Protein AF-A0A318ZQ64-F1 (afdb_monomer)

Organism: NCBI:txid1450539

Secondary structure (DSSP, 8-state):
----SSSTT-EEPEEEESS--TTSEEEEE-STTEEEEE-TT-B-GGGTS--SS-EEBSSSS--HHHHSSSS-----TTEEEEEETTSS-EEEEETT---STTEEEPPP------------------------------------TTSSSSHHHHHHHHHHHHHHHHHHHHHHHTTS-PPPP-------

Mean predicted aligned error: 19.04 Å

Structure (mmCIF, N/CA/C/O backbone):
data_AF-A0A318ZQ64-F1
#
_entry.id   AF-A0A318ZQ64-F1
#
loop_
_atom_site.group_PDB
_atom_site.id
_atom_site.type_symbol
_atom_site.label_atom_id
_atom_site.label_alt_id
_atom_site.label_comp_id
_atom_site.label_asym_id
_atom_site.label_entity_id
_atom_site.label_seq_id
_atom_site.pdbx_PDB_ins_code
_atom_site.Cartn_x
_atom_site.Cartn_y
_atom_site.Cartn_z
_atom_site.occupancy
_atom_site.B_iso_or_equiv
_atom_site.auth_seq_id
_atom_site.auth_comp_id
_atom_site.auth_asym_id
_atom_site.auth_atom_id
_atom_site.pdbx_PDB_model_num
ATOM 1 N N . MET A 1 1 ? 0.578 21.484 -25.914 1.00 36.88 1 MET A N 1
ATOM 2 C CA . MET A 1 1 ? -0.069 21.169 -24.624 1.00 36.88 1 MET A CA 1
ATOM 3 C C . MET A 1 1 ? 0.290 19.734 -24.286 1.00 36.88 1 MET A C 1
ATOM 5 O O . MET A 1 1 ? -0.338 18.815 -24.782 1.00 36.88 1 MET A O 1
ATOM 9 N N . THR A 1 2 ? 1.397 19.546 -23.577 1.00 38.00 2 THR A N 1
ATOM 10 C CA . THR A 1 2 ? 1.960 18.234 -23.232 1.00 38.00 2 THR A CA 1
ATOM 11 C C . THR A 1 2 ? 1.900 18.100 -21.726 1.00 38.00 2 THR A C 1
ATOM 13 O O . THR A 1 2 ? 2.777 18.600 -21.027 1.00 38.00 2 THR A O 1
ATOM 16 N N . THR A 1 3 ? 0.845 17.476 -21.222 1.00 40.19 3 THR A N 1
ATOM 17 C CA . THR A 1 3 ? 0.734 17.152 -19.805 1.00 40.19 3 THR A CA 1
ATOM 18 C C . THR A 1 3 ? 0.130 15.763 -19.666 1.00 40.19 3 THR A C 1
ATOM 20 O O . THR A 1 3 ? -1.012 15.549 -20.055 1.00 40.19 3 THR A O 1
ATOM 23 N N . ASN A 1 4 ? 0.891 14.896 -18.995 1.00 43.06 4 ASN A N 1
ATOM 24 C CA . ASN A 1 4 ? 0.368 14.010 -17.961 1.00 43.06 4 ASN A CA 1
ATOM 25 C C . ASN A 1 4 ? -0.125 12.612 -18.375 1.00 43.06 4 ASN A C 1
ATOM 27 O O . ASN A 1 4 ? -1.311 12.322 -18.339 1.00 43.06 4 ASN A O 1
ATOM 31 N N . THR A 1 5 ? 0.811 11.712 -18.687 1.00 49.78 5 THR A N 1
ATOM 32 C CA . THR A 1 5 ? 0.551 10.254 -18.706 1.00 49.78 5 THR A CA 1
ATOM 33 C C . THR A 1 5 ? 1.163 9.552 -17.481 1.00 49.78 5 THR A C 1
ATOM 35 O O . THR A 1 5 ? 1.029 8.348 -17.318 1.00 49.78 5 THR A O 1
ATOM 38 N N . THR A 1 6 ? 1.846 10.289 -16.595 1.00 50.12 6 THR A N 1
ATOM 39 C CA . THR A 1 6 ? 2.615 9.706 -15.479 1.00 50.12 6 THR A CA 1
ATOM 40 C C . THR A 1 6 ? 1.916 9.820 -14.118 1.00 50.12 6 THR A C 1
ATOM 42 O O . THR A 1 6 ? 2.268 9.063 -13.217 1.00 50.12 6 THR A O 1
ATOM 45 N N . GLN A 1 7 ? 0.934 10.720 -13.940 1.00 53.78 7 GLN A N 1
ATOM 46 C CA . GLN A 1 7 ? 0.180 10.808 -12.675 1.00 53.78 7 GLN A CA 1
ATOM 47 C C . GLN A 1 7 ? -0.883 9.719 -12.510 1.00 53.78 7 GLN A C 1
ATOM 49 O O . GLN A 1 7 ? -1.264 9.433 -11.383 1.00 53.78 7 GLN A O 1
ATOM 54 N N . GLU A 1 8 ? -1.349 9.091 -13.591 1.00 60.81 8 GLU A N 1
ATOM 55 C CA . GLU A 1 8 ? -2.487 8.160 -13.517 1.00 60.81 8 GLU A CA 1
ATOM 56 C C . GLU A 1 8 ? -2.142 6.835 -12.805 1.00 60.81 8 GLU A C 1
ATOM 58 O O . GLU A 1 8 ? -3.025 6.131 -12.333 1.00 60.81 8 GLU A O 1
ATOM 63 N N . ILE A 1 9 ? -0.849 6.511 -12.679 1.00 72.81 9 ILE A N 1
ATOM 64 C CA . ILE A 1 9 ? -0.353 5.239 -12.118 1.00 72.81 9 ILE A CA 1
ATOM 65 C C . ILE A 1 9 ? 0.057 5.380 -10.632 1.00 72.81 9 ILE A C 1
ATOM 67 O O . ILE A 1 9 ? 0.504 4.418 -10.005 1.00 72.81 9 ILE A O 1
ATOM 71 N N . GLN A 1 10 ? -0.076 6.574 -10.042 1.00 85.12 10 GLN A N 1
ATOM 72 C CA . GLN A 1 10 ? 0.346 6.842 -8.664 1.00 85.12 10 GLN A CA 1
ATOM 73 C C . GLN A 1 10 ? -0.830 6.834 -7.680 1.00 85.12 10 GLN A C 1
ATOM 75 O O . GLN A 1 10 ? -1.903 7.349 -7.978 1.00 85.12 10 GLN A O 1
ATOM 80 N N . GLY A 1 11 ? -0.622 6.296 -6.479 1.00 86.19 11 GLY A N 1
ATOM 81 C CA . GLY A 1 11 ? -1.650 6.266 -5.439 1.00 86.19 11 GLY A CA 1
ATOM 82 C C . GLY A 1 11 ? -1.265 5.416 -4.234 1.00 86.19 11 GLY A C 1
ATOM 83 O O . GLY A 1 11 ? -0.141 4.930 -4.131 1.00 86.19 11 GLY A O 1
ATOM 84 N N . PHE A 1 12 ? -2.194 5.226 -3.301 1.00 88.25 12 PHE A N 1
ATOM 85 C CA . PHE A 1 12 ? -1.992 4.288 -2.195 1.00 88.25 12 PH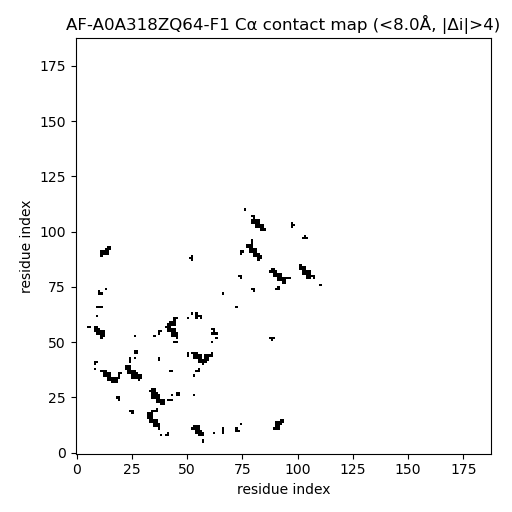E A CA 1
ATOM 86 C C . PHE A 1 12 ? -2.176 2.844 -2.665 1.00 88.25 12 PHE A C 1
ATOM 88 O O . PHE A 1 12 ? -2.987 2.567 -3.545 1.00 88.25 12 PHE A O 1
ATOM 95 N N . ALA A 1 13 ? -1.436 1.918 -2.057 1.00 89.38 13 ALA A N 1
ATOM 96 C CA . ALA A 1 13 ? -1.567 0.501 -2.367 1.00 89.38 13 ALA A CA 1
ATOM 97 C C . ALA A 1 13 ? -2.917 -0.056 -1.899 1.00 89.38 13 ALA A C 1
ATOM 99 O O . ALA A 1 13 ? -3.344 0.164 -0.758 1.00 89.38 13 ALA A O 1
ATOM 100 N N . SER A 1 14 ? -3.545 -0.845 -2.766 1.00 89.94 14 SER A N 1
ATOM 101 C CA . SER A 1 14 ? -4.725 -1.632 -2.431 1.00 89.94 14 SER A CA 1
ATOM 102 C C . SER A 1 14 ? -4.340 -2.767 -1.493 1.00 89.94 14 SER A C 1
ATOM 104 O O . SER A 1 14 ? -3.256 -3.346 -1.578 1.00 89.94 14 SER A O 1
ATOM 106 N N . ARG A 1 15 ? -5.230 -3.096 -0.564 1.00 89.69 15 ARG A N 1
ATOM 107 C CA . ARG A 1 15 ? -5.034 -4.188 0.384 1.00 89.69 15 ARG A CA 1
ATOM 108 C C . ARG A 1 15 ? -5.816 -5.388 -0.088 1.00 89.69 15 ARG A C 1
ATOM 110 O O . ARG A 1 15 ? -7.032 -5.309 -0.252 1.00 89.69 15 ARG A O 1
ATOM 117 N N . ARG A 1 16 ? -5.125 -6.511 -0.260 1.00 89.19 16 ARG A N 1
ATOM 118 C CA . ARG A 1 16 ? -5.755 -7.780 -0.627 1.00 89.19 16 ARG A CA 1
ATOM 119 C C . ARG A 1 16 ? -5.482 -8.850 0.405 1.00 89.19 16 ARG A C 1
ATOM 121 O O . ARG A 1 16 ? -4.414 -8.883 1.015 1.00 89.19 16 ARG A O 1
ATOM 128 N N . ASN A 1 17 ? -6.474 -9.709 0.598 1.00 88.94 17 ASN A N 1
ATOM 129 C CA . ASN A 1 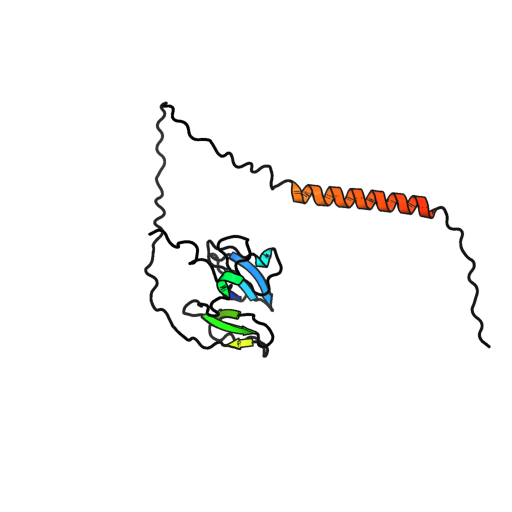17 ? -6.362 -10.842 1.496 1.00 88.94 17 ASN A CA 1
ATOM 130 C C . ASN A 1 17 ? -5.629 -11.994 0.789 1.00 88.94 17 ASN A C 1
ATOM 132 O O . ASN A 1 17 ? -5.952 -12.325 -0.349 1.00 88.94 17 ASN A O 1
ATOM 136 N N . ASN A 1 18 ? -4.685 -12.618 1.486 1.00 89.62 18 ASN A N 1
ATOM 137 C CA . ASN A 1 18 ? -3.806 -13.715 1.067 1.00 89.62 18 ASN A CA 1
ATOM 138 C C . ASN A 1 18 ? -2.750 -13.370 0.012 1.00 89.62 18 ASN A C 1
ATOM 140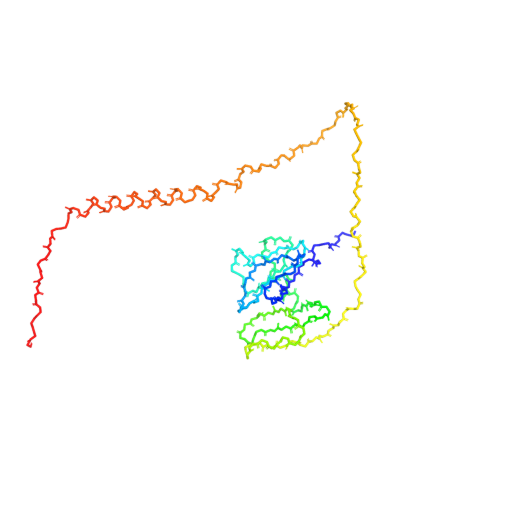 O O . ASN A 1 18 ? -1.593 -13.738 0.192 1.00 89.62 18 ASN A O 1
ATOM 144 N N . SER A 1 19 ? -3.117 -12.717 -1.088 1.00 92.25 19 SER A N 1
ATOM 145 C CA . SER A 1 19 ? -2.169 -12.327 -2.136 1.00 92.25 19 SER A CA 1
ATOM 146 C C . SER A 1 19 ? -2.721 -11.208 -3.011 1.00 92.25 19 SER A C 1
ATOM 148 O O . SER A 1 19 ? -3.921 -10.936 -3.019 1.00 92.25 19 SER A O 1
ATOM 150 N N . CYS A 1 20 ? -1.835 -10.590 -3.789 1.00 91.25 20 CYS A N 1
ATOM 151 C CA . CYS A 1 20 ? -2.230 -9.703 -4.878 1.00 91.25 20 CYS A CA 1
ATOM 152 C C . CYS A 1 20 ? -2.860 -10.482 -6.042 1.00 91.25 20 CYS A C 1
ATOM 154 O O . CYS A 1 20 ? -2.714 -11.708 -6.122 1.00 91.25 20 CYS A O 1
ATOM 156 N N . LEU A 1 21 ? -3.572 -9.778 -6.925 1.00 90.31 21 LEU A N 1
ATOM 157 C CA . LEU A 1 21 ? -4.062 -10.349 -8.180 1.00 90.31 21 LEU A CA 1
ATOM 158 C C . LEU A 1 21 ? -2.902 -10.666 -9.133 1.00 90.31 21 LEU A C 1
ATOM 160 O O . LEU A 1 21 ? -1.775 -10.208 -8.953 1.00 90.31 21 LEU A O 1
ATOM 164 N N . ALA A 1 22 ? -3.185 -11.469 -10.160 1.00 89.50 22 ALA A N 1
ATOM 165 C CA . ALA A 1 22 ? -2.181 -11.916 -11.126 1.00 89.50 22 ALA A CA 1
ATOM 166 C C . ALA A 1 22 ? -1.565 -10.765 -11.945 1.00 89.50 22 ALA A C 1
ATOM 168 O O . ALA A 1 22 ? -0.430 -10.874 -12.400 1.00 89.50 22 ALA A O 1
ATOM 169 N N . ASP A 1 23 ? -2.313 -9.681 -12.132 1.00 88.38 23 ASP A N 1
ATOM 170 C CA . ASP A 1 23 ? -1.928 -8.462 -12.838 1.00 88.38 23 ASP A CA 1
ATOM 171 C C . ASP A 1 23 ? -1.417 -7.356 -11.900 1.00 88.38 23 ASP A C 1
ATOM 173 O O . ASP A 1 23 ? -1.088 -6.258 -12.343 1.00 88.38 23 ASP A O 1
ATOM 177 N N . GLU A 1 24 ? -1.282 -7.634 -10.607 1.00 90.38 24 GLU A N 1
ATOM 178 C CA . GLU A 1 24 ? -0.777 -6.673 -9.636 1.00 90.38 24 GLU A CA 1
ATOM 179 C C . GLU A 1 24 ? 0.682 -6.921 -9.259 1.00 90.38 24 GLU A C 1
ATOM 181 O O . GLU A 1 24 ? 1.219 -8.030 -9.286 1.00 90.38 24 GLU A O 1
ATOM 186 N N . VAL A 1 25 ? 1.324 -5.846 -8.820 1.00 90.25 25 VAL A N 1
ATOM 187 C CA . VAL A 1 25 ? 2.645 -5.875 -8.213 1.00 90.25 25 VAL A CA 1
ATOM 188 C C . VAL A 1 25 ? 2.482 -6.064 -6.708 1.00 90.25 25 VAL A C 1
ATOM 190 O O . VAL A 1 25 ? 1.947 -5.199 -6.013 1.00 90.25 25 VAL A O 1
ATOM 193 N N . SER A 1 26 ? 2.973 -7.194 -6.196 1.00 91.44 26 SER A N 1
ATOM 194 C CA . SER A 1 26 ? 3.045 -7.452 -4.756 1.00 91.44 26 SER A CA 1
ATOM 195 C C . SER A 1 26 ? 4.202 -6.690 -4.128 1.00 91.44 26 SER A C 1
ATOM 197 O O . SER A 1 26 ? 5.365 -6.931 -4.451 1.00 91.44 26 SER A O 1
ATOM 199 N N . CYS A 1 27 ? 3.880 -5.804 -3.193 1.00 87.56 27 CYS A N 1
ATOM 200 C CA . CYS A 1 27 ? 4.845 -4.896 -2.589 1.00 87.56 27 CYS A CA 1
ATOM 201 C C . CYS A 1 27 ? 5.405 -5.450 -1.292 1.00 87.56 27 CYS A C 1
ATOM 203 O O . CYS A 1 27 ? 6.586 -5.777 -1.199 1.00 87.56 27 CYS A O 1
ATOM 205 N N . VAL A 1 28 ? 4.547 -5.576 -0.285 1.00 86.12 28 VAL A N 1
ATOM 206 C CA . VAL A 1 28 ? 4.938 -6.070 1.029 1.00 86.12 28 VAL A CA 1
ATOM 207 C C . VAL A 1 28 ? 3.742 -6.708 1.719 1.00 86.12 28 VAL A C 1
ATOM 209 O O . VAL A 1 28 ? 2.591 -6.316 1.503 1.00 86.12 28 VAL A O 1
ATOM 212 N N . HIS A 1 29 ? 4.030 -7.700 2.554 1.00 87.88 29 HIS A N 1
ATOM 213 C CA . HIS A 1 29 ? 3.089 -8.193 3.551 1.00 87.88 29 HIS A CA 1
ATOM 214 C C . HIS A 1 29 ? 2.836 -7.108 4.603 1.00 87.88 29 HIS A C 1
ATOM 216 O O . HIS A 1 29 ? 3.761 -6.390 4.978 1.00 87.88 29 HIS A O 1
ATOM 222 N N . THR A 1 30 ? 1.592 -6.953 5.053 1.00 84.00 30 THR A N 1
ATOM 223 C CA . THR A 1 30 ? 1.226 -5.860 5.964 1.00 84.00 30 THR A CA 1
ATOM 224 C C . THR A 1 30 ? 0.799 -6.345 7.337 1.00 84.00 30 THR A C 1
ATOM 226 O O . THR A 1 30 ? 1.494 -6.090 8.315 1.00 84.00 30 THR A O 1
ATOM 229 N N . TRP A 1 31 ? -0.335 -7.034 7.441 1.00 83.75 31 TRP A N 1
ATOM 230 C CA . TRP A 1 31 ? -0.826 -7.599 8.700 1.00 83.75 31 TRP A CA 1
ATOM 231 C C . TRP A 1 31 ? -1.583 -8.895 8.435 1.00 83.75 31 TRP A C 1
ATOM 233 O O . TRP A 1 31 ? -2.255 -9.026 7.418 1.00 83.75 31 TRP A O 1
ATOM 243 N N . GLY A 1 32 ? -1.516 -9.856 9.358 1.00 85.88 32 GLY A N 1
ATOM 244 C CA . GLY A 1 32 ? -2.229 -11.130 9.214 1.00 85.88 32 GLY A CA 1
ATOM 245 C C . GLY A 1 32 ? -1.874 -11.835 7.903 1.00 85.88 32 GLY A C 1
ATOM 246 O O . GLY A 1 32 ? -0.737 -12.250 7.717 1.00 85.88 32 GLY A O 1
ATOM 247 N N . THR A 1 33 ? -2.832 -11.950 6.991 1.00 87.75 33 THR A N 1
ATOM 248 C CA . THR A 1 33 ? -2.667 -12.508 5.636 1.00 87.75 33 THR A CA 1
ATOM 249 C C . THR A 1 33 ? -2.711 -11.441 4.539 1.00 87.75 33 THR A C 1
ATOM 251 O O . THR A 1 33 ? -2.803 -11.775 3.363 1.00 87.75 33 THR A O 1
ATOM 254 N N . TRP A 1 34 ? -2.684 -10.158 4.893 1.00 87.81 34 TRP A N 1
ATOM 255 C CA . TRP A 1 34 ? -2.900 -9.054 3.966 1.00 87.81 34 TRP A CA 1
ATOM 256 C C . TRP A 1 34 ? -1.616 -8.583 3.294 1.00 87.81 34 TRP A C 1
ATOM 258 O O . TRP A 1 34 ? -0.542 -8.542 3.900 1.00 87.81 34 TRP A O 1
ATOM 268 N N . TYR A 1 35 ? -1.765 -8.185 2.034 1.00 90.38 35 TYR A N 1
ATOM 269 C CA . TYR A 1 35 ? -0.693 -7.673 1.193 1.00 90.38 35 TYR A CA 1
ATOM 270 C C . TYR A 1 35 ? -1.023 -6.284 0.661 1.00 90.38 35 TYR A C 1
ATOM 272 O O . TYR A 1 35 ? -2.178 -5.961 0.377 1.00 90.38 35 TYR A O 1
ATOM 280 N N . ALA A 1 36 ? 0.020 -5.467 0.528 1.00 90.88 36 ALA A N 1
ATOM 281 C CA . ALA A 1 36 ? 0.010 -4.238 -0.246 1.00 90.88 36 ALA A CA 1
ATOM 282 C C . ALA A 1 36 ? 0.193 -4.577 -1.728 1.00 90.88 36 ALA A C 1
ATOM 284 O O . ALA A 1 36 ? 1.222 -5.146 -2.107 1.00 90.88 36 ALA A O 1
ATOM 285 N N . CYS A 1 37 ? -0.783 -4.204 -2.540 1.00 91.44 37 CYS A N 1
ATOM 286 C CA . CYS A 1 37 ? -0.846 -4.531 -3.951 1.00 91.44 37 CYS A CA 1
ATOM 287 C C . CYS A 1 37 ? -0.991 -3.261 -4.772 1.00 91.44 37 CYS A C 1
ATOM 289 O O . CYS A 1 37 ? -1.813 -2.394 -4.470 1.00 91.44 37 CYS A O 1
ATOM 291 N N . CYS A 1 38 ? -0.160 -3.154 -5.797 1.00 91.25 38 CYS A N 1
ATOM 292 C CA . CYS A 1 38 ? -0.145 -2.019 -6.695 1.00 91.25 38 CYS A CA 1
ATOM 293 C C . CYS A 1 38 ? -0.556 -2.447 -8.107 1.00 91.25 38 CYS A C 1
ATOM 295 O O . CYS A 1 38 ? -0.262 -3.576 -8.504 1.00 91.25 38 CYS A O 1
ATOM 297 N N . PRO A 1 39 ? -1.223 -1.576 -8.879 1.00 88.81 39 PRO A N 1
ATOM 298 C CA . PRO A 1 39 ? -1.691 -1.922 -10.216 1.00 88.81 39 PRO A CA 1
ATOM 299 C C . PRO A 1 39 ? -0.527 -2.234 -11.165 1.00 88.81 39 PRO A C 1
ATOM 301 O O . PRO A 1 39 ? 0.603 -1.766 -10.970 1.00 88.81 39 PRO A O 1
ATOM 304 N N . SER A 1 40 ? -0.804 -2.994 -12.227 1.00 86.38 40 SER A N 1
ATOM 305 C CA . SER A 1 40 ? 0.175 -3.279 -13.281 1.00 86.38 40 SER A CA 1
ATOM 306 C C . SER A 1 40 ? 0.838 -1.996 -13.799 1.00 86.38 40 SER A C 1
ATOM 308 O O . SER A 1 40 ? 0.165 -0.990 -14.017 1.00 86.38 40 SER A O 1
ATOM 310 N N . GLY A 1 41 ? 2.152 -2.028 -14.026 1.00 84.62 41 GLY A N 1
ATOM 311 C CA . GLY A 1 41 ? 2.900 -0.878 -14.554 1.00 84.62 41 GLY A CA 1
ATOM 312 C C . GLY A 1 41 ? 3.321 0.159 -13.506 1.00 84.62 41 GLY A C 1
ATOM 313 O O . GLY A 1 41 ? 4.069 1.076 -13.838 1.00 84.62 41 GLY A O 1
ATOM 314 N N . SER A 1 42 ? 2.914 -0.008 -12.24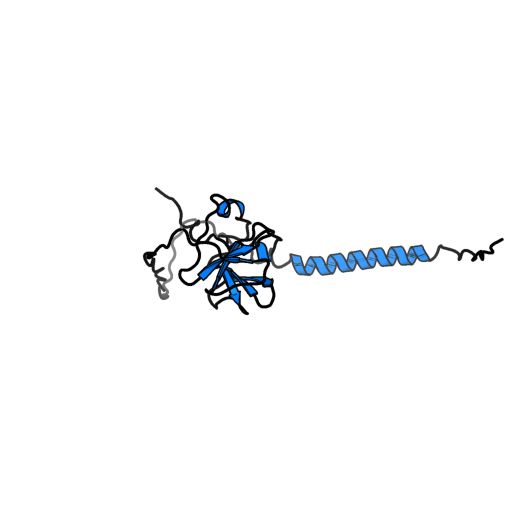6 1.00 89.38 42 SER A N 1
ATOM 315 C CA . SER A 1 42 ? 3.434 0.769 -11.118 1.00 89.38 42 SER A CA 1
ATOM 316 C C . SER A 1 42 ? 4.594 0.053 -10.409 1.00 89.38 42 SER A C 1
ATOM 318 O O . SER A 1 42 ? 4.938 -1.096 -10.686 1.00 89.38 42 SER A O 1
ATOM 320 N N . SER A 1 43 ? 5.251 0.760 -9.498 1.00 90.56 43 SER A N 1
ATOM 321 C CA . SER A 1 43 ? 6.318 0.264 -8.630 1.00 90.56 43 SER A CA 1
ATOM 322 C C . SER A 1 43 ? 6.056 0.717 -7.203 1.00 90.56 43 SER A C 1
ATOM 324 O O . SER A 1 43 ? 5.524 1.798 -6.990 1.00 90.56 43 SER A O 1
ATOM 326 N N . CYS A 1 44 ? 6.464 -0.067 -6.211 1.00 91.00 44 CYS A N 1
ATOM 327 C CA . CYS A 1 44 ? 6.226 0.269 -4.810 1.00 91.00 44 CYS A CA 1
ATOM 328 C C . CYS A 1 44 ? 7.528 0.373 -4.017 1.00 91.00 44 CYS A C 1
ATOM 330 O O . CYS A 1 44 ? 8.089 -0.641 -3.594 1.00 91.00 44 CYS A O 1
ATOM 332 N N . PRO A 1 45 ? 8.006 1.604 -3.765 1.00 88.62 45 PRO A N 1
ATOM 333 C CA . PRO A 1 45 ? 9.218 1.862 -2.990 1.00 88.62 45 PRO A CA 1
ATOM 334 C C . PRO A 1 45 ? 9.213 1.178 -1.618 1.00 88.62 45 PRO A C 1
ATOM 336 O O . PRO A 1 45 ? 10.263 0.725 -1.168 1.00 88.62 45 PRO A O 1
ATOM 339 N N . GLY A 1 46 ? 8.033 1.012 -1.007 1.00 84.00 46 GLY A N 1
ATOM 340 C CA . GLY A 1 46 ? 7.858 0.362 0.295 1.00 84.00 46 GLY A CA 1
ATOM 341 C C . GLY A 1 46 ? 8.352 -1.083 0.397 1.00 84.00 46 GLY A C 1
ATOM 342 O O . GLY A 1 46 ? 8.625 -1.556 1.494 1.00 84.00 46 GLY A O 1
ATOM 343 N N . ALA A 1 47 ? 8.549 -1.774 -0.730 1.00 81.69 47 ALA A N 1
ATOM 344 C CA . ALA A 1 47 ? 9.172 -3.099 -0.736 1.00 81.69 47 ALA A CA 1
ATOM 345 C C . ALA A 1 47 ? 10.702 -3.055 -0.531 1.00 81.69 47 ALA A C 1
ATOM 347 O O . ALA A 1 47 ? 11.324 -4.075 -0.245 1.00 81.69 47 ALA A O 1
ATOM 348 N N . LYS A 1 48 ? 11.331 -1.889 -0.736 1.00 81.12 48 LYS A N 1
ATOM 349 C CA . LYS A 1 48 ? 12.793 -1.697 -0.697 1.00 81.12 48 LYS A CA 1
ATOM 350 C C . LYS A 1 48 ? 13.245 -0.765 0.419 1.00 81.12 48 LYS A C 1
ATOM 352 O O . LYS A 1 48 ? 14.358 -0.907 0.917 1.00 81.12 48 LYS A O 1
ATOM 357 N N . VAL A 1 49 ? 12.410 0.202 0.777 1.00 78.38 49 VAL A N 1
ATOM 358 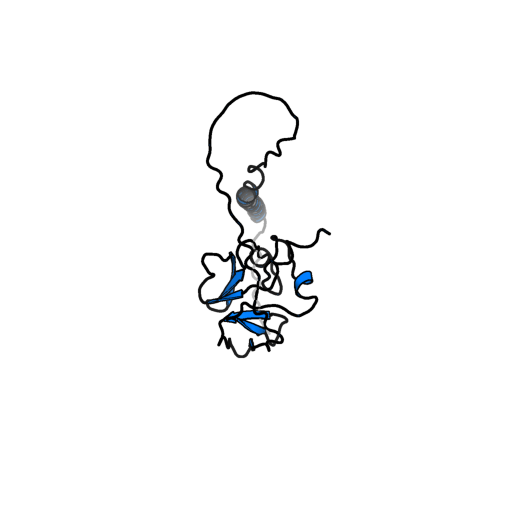C CA . VAL A 1 49 ? 12.686 1.211 1.798 1.00 78.38 49 VAL A CA 1
ATOM 359 C C . VAL A 1 49 ? 11.501 1.305 2.749 1.00 78.38 49 VAL A C 1
ATOM 361 O O . VAL A 1 49 ? 10.361 1.103 2.344 1.00 78.38 49 VAL A O 1
ATOM 364 N N . SER A 1 50 ? 11.759 1.613 4.019 1.00 79.25 50 SER A N 1
ATOM 365 C CA . SER A 1 50 ? 10.680 1.847 4.979 1.00 79.25 50 SER A CA 1
ATOM 366 C C . SER A 1 50 ? 10.010 3.181 4.659 1.00 79.25 50 SER A C 1
ATOM 368 O O . SER A 1 50 ? 10.620 4.232 4.845 1.00 79.25 50 SER A O 1
ATOM 370 N N . VAL A 1 51 ? 8.767 3.131 4.190 1.00 77.00 51 VAL A N 1
ATOM 371 C CA . VAL A 1 51 ? 7.904 4.301 3.969 1.00 77.00 51 VAL A CA 1
ATOM 372 C C . VAL A 1 51 ? 6.756 4.284 4.980 1.00 77.00 51 VAL A C 1
ATOM 374 O O . VAL A 1 51 ? 6.339 3.194 5.381 1.00 77.00 51 VAL A O 1
ATOM 377 N N . PRO A 1 52 ? 6.230 5.450 5.395 1.00 74.50 52 PRO A N 1
ATOM 378 C CA . PRO A 1 52 ? 5.132 5.515 6.357 1.00 74.50 52 PRO A CA 1
ATOM 379 C C . PRO A 1 52 ? 3.877 4.799 5.864 1.00 74.50 52 PRO A C 1
ATOM 381 O O . PRO A 1 52 ? 3.204 4.159 6.648 1.00 74.50 52 PRO A O 1
ATOM 384 N N . ASN A 1 53 ? 3.566 4.854 4.567 1.00 82.50 53 ASN A N 1
ATOM 385 C CA . ASN A 1 53 ? 2.451 4.114 3.988 1.00 82.50 53 ASN A CA 1
ATOM 386 C C . ASN A 1 53 ? 2.858 3.486 2.656 1.00 82.50 53 ASN A C 1
ATOM 388 O O . ASN A 1 53 ? 3.708 4.001 1.934 1.00 82.50 53 ASN A O 1
ATOM 392 N N . ASN A 1 54 ? 2.243 2.358 2.317 1.00 87.19 54 ASN A N 1
ATOM 393 C CA . ASN A 1 54 ? 2.525 1.687 1.060 1.00 87.19 54 ASN A CA 1
ATOM 394 C C . ASN A 1 54 ? 1.910 2.476 -0.094 1.00 87.19 54 ASN A C 1
ATOM 396 O O . ASN A 1 54 ? 0.688 2.589 -0.194 1.00 87.19 54 ASN A O 1
ATOM 400 N N . VAL A 1 55 ? 2.777 2.987 -0.960 1.00 89.19 55 VAL A N 1
ATOM 401 C CA . VAL A 1 55 ? 2.415 3.781 -2.131 1.00 89.19 55 VAL A CA 1
ATOM 402 C C . VAL A 1 55 ? 2.831 3.072 -3.414 1.00 89.19 55 VAL A C 1
ATOM 404 O O . VAL A 1 55 ? 3.871 2.410 -3.480 1.00 89.19 55 VAL A O 1
ATOM 407 N N . CYS A 1 56 ? 1.998 3.230 -4.431 1.00 90.38 56 CYS A N 1
ATOM 408 C CA . CYS A 1 56 ? 2.244 2.858 -5.808 1.00 90.38 56 CYS A CA 1
ATOM 409 C C . CYS A 1 56 ? 2.731 4.106 -6.535 1.00 90.38 56 CYS A C 1
ATOM 411 O O . CYS A 1 56 ? 2.070 5.140 -6.539 1.00 90.38 56 CYS A O 1
ATOM 413 N N . CYS A 1 57 ? 3.914 4.014 -7.118 1.00 89.12 57 CYS A N 1
ATOM 414 C CA . CYS A 1 57 ? 4.612 5.094 -7.784 1.00 89.12 57 CYS A CA 1
ATOM 415 C C . CYS A 1 57 ? 4.917 4.700 -9.231 1.00 89.12 57 CYS A C 1
ATOM 417 O O . CYS A 1 57 ? 4.977 3.523 -9.582 1.00 89.12 57 CYS A O 1
ATOM 419 N N . ALA A 1 58 ? 5.182 5.688 -10.082 1.00 88.56 58 ALA A N 1
ATOM 420 C CA . ALA A 1 58 ? 5.601 5.441 -11.465 1.00 88.56 58 ALA A CA 1
ATOM 421 C C . ALA A 1 58 ? 6.999 4.787 -11.568 1.00 88.56 58 ALA A C 1
ATOM 423 O O . ALA A 1 58 ? 7.380 4.269 -12.614 1.00 88.56 58 ALA A O 1
ATOM 424 N N . SER A 1 59 ? 7.788 4.833 -10.492 1.00 88.44 59 SER A N 1
ATOM 425 C CA . SER A 1 59 ? 9.122 4.242 -10.393 1.00 88.44 59 SER A CA 1
ATOM 426 C C . SER A 1 59 ? 9.387 3.763 -8.961 1.00 88.44 59 SER A C 1
ATOM 428 O O . SER A 1 59 ? 8.553 3.914 -8.073 1.00 88.44 59 SER A O 1
ATOM 430 N N . TRP A 1 60 ? 10.569 3.202 -8.701 1.00 86.56 60 TRP A N 1
ATOM 431 C CA . TRP A 1 60 ? 10.998 2.797 -7.353 1.00 86.56 60 TRP A CA 1
ATOM 432 C C . TRP A 1 60 ? 11.371 3.969 -6.426 1.00 86.56 60 TRP A C 1
ATOM 434 O O . TRP A 1 60 ? 11.952 3.746 -5.365 1.00 86.56 60 TRP A O 1
ATOM 444 N N . THR A 1 61 ? 11.067 5.206 -6.820 1.00 88.62 61 THR A N 1
ATOM 445 C CA . THR A 1 61 ? 11.288 6.413 -6.020 1.00 88.62 61 THR A CA 1
ATOM 446 C C . THR A 1 61 ? 10.054 6.727 -5.183 1.00 88.62 61 THR A C 1
ATOM 448 O O . THR A 1 61 ? 8.938 6.665 -5.690 1.00 88.62 61 THR A O 1
ATOM 451 N N . ASP A 1 62 ? 10.263 7.081 -3.913 1.00 88.25 62 ASP A N 1
ATOM 452 C CA . ASP A 1 62 ? 9.193 7.499 -3.007 1.00 88.25 62 ASP A CA 1
ATOM 453 C C . ASP A 1 62 ? 8.442 8.725 -3.556 1.00 88.25 62 ASP A C 1
ATOM 455 O O . ASP A 1 62 ? 9.023 9.795 -3.743 1.00 88.25 62 ASP A O 1
ATOM 459 N N . CYS A 1 63 ? 7.151 8.537 -3.837 1.00 87.00 63 CYS A N 1
ATOM 460 C CA . CYS A 1 63 ? 6.234 9.549 -4.351 1.00 87.00 63 CYS A CA 1
ATOM 461 C C . CYS A 1 63 ? 5.184 9.984 -3.312 1.00 87.00 63 CYS A C 1
ATOM 463 O O . CYS A 1 63 ? 4.241 10.689 -3.664 1.00 87.00 63 CYS A O 1
ATOM 465 N N . THR A 1 64 ? 5.342 9.612 -2.034 1.00 85.81 64 THR A N 1
ATOM 466 C CA . THR A 1 64 ? 4.363 9.882 -0.960 1.00 85.81 64 THR A CA 1
ATOM 467 C C . THR A 1 64 ? 3.973 11.361 -0.884 1.00 85.81 64 THR A C 1
ATOM 469 O O . THR A 1 64 ? 2.791 11.690 -0.827 1.00 85.81 64 THR A O 1
ATOM 472 N N . ALA A 1 65 ? 4.945 12.271 -1.012 1.00 83.62 65 ALA A N 1
ATOM 473 C CA . ALA A 1 65 ? 4.700 13.715 -0.974 1.00 83.62 65 ALA A CA 1
ATOM 474 C C . ALA A 1 65 ? 3.773 14.230 -2.097 1.00 83.62 65 ALA A C 1
ATOM 476 O O . ALA A 1 65 ? 3.159 15.284 -1.947 1.00 83.62 65 ALA A O 1
ATOM 477 N N . GLN A 1 66 ? 3.684 13.512 -3.222 1.00 78.00 66 GLN A N 1
ATOM 478 C CA . GLN A 1 66 ? 2.800 13.849 -4.345 1.00 78.00 66 GLN A CA 1
ATOM 479 C C . GLN A 1 66 ? 1.375 13.325 -4.131 1.00 78.00 66 GLN A C 1
ATOM 481 O O . GLN A 1 66 ? 0.441 13.853 -4.724 1.00 78.00 66 GLN A O 1
ATOM 486 N N . ILE A 1 67 ? 1.220 12.298 -3.291 1.00 79.50 67 ILE A N 1
ATOM 487 C CA . ILE A 1 67 ? -0.058 11.640 -3.002 1.00 79.50 67 ILE A CA 1
ATOM 488 C C . ILE A 1 67 ? -0.755 12.306 -1.808 1.00 79.50 67 ILE A C 1
ATOM 490 O O . ILE A 1 67 ? -1.970 12.444 -1.805 1.00 79.50 67 ILE A O 1
ATOM 494 N N . GLU A 1 68 ? -0.005 12.743 -0.794 1.00 76.19 68 GLU A N 1
ATOM 495 C CA . GLU A 1 68 ? -0.576 13.349 0.420 1.00 76.19 68 GLU A CA 1
ATOM 496 C C . GLU A 1 68 ? -1.064 14.795 0.227 1.00 76.19 68 GLU A C 1
ATOM 498 O O . GLU A 1 68 ? -1.747 15.342 1.097 1.00 76.19 68 GLU A O 1
ATOM 503 N N . ASN A 1 69 ? -0.728 15.429 -0.898 1.00 74.94 69 ASN A N 1
ATOM 504 C CA . ASN A 1 69 ? -1.086 16.813 -1.169 1.00 74.94 69 ASN A CA 1
ATOM 505 C C . ASN A 1 69 ? -1.738 16.962 -2.549 1.00 74.94 69 ASN A C 1
ATOM 507 O O . ASN A 1 69 ? -1.018 17.035 -3.550 1.00 74.94 69 ASN A O 1
ATOM 511 N N . PRO A 1 70 ? -3.070 17.095 -2.631 1.00 60.28 70 PRO A N 1
ATOM 512 C CA . PRO A 1 70 ? -4.061 17.213 -1.542 1.00 60.28 70 PRO A CA 1
ATOM 513 C C . PRO A 1 70 ? -4.477 15.863 -0.897 1.00 60.28 70 PRO A C 1
ATOM 515 O O . PRO A 1 70 ? -4.279 14.820 -1.506 1.00 60.28 70 PRO A O 1
ATOM 518 N N . PRO A 1 71 ? -5.098 15.849 0.307 1.00 69.81 71 PRO A N 1
ATOM 519 C CA . PRO A 1 71 ? -5.215 14.655 1.167 1.00 69.81 71 PRO A CA 1
ATOM 520 C C . PRO A 1 71 ? -6.335 13.671 0.776 1.00 69.81 71 PRO A C 1
ATOM 522 O O . PRO A 1 71 ? -6.855 12.941 1.621 1.00 69.81 71 PRO A O 1
ATOM 525 N N . TYR A 1 72 ? -6.767 13.676 -0.482 1.00 75.88 72 TYR A N 1
ATOM 526 C CA . TYR A 1 72 ? -7.799 12.772 -0.980 1.00 75.88 72 TYR A CA 1
ATOM 527 C C . TYR A 1 72 ? -7.185 11.688 -1.861 1.00 75.88 72 TYR A C 1
ATOM 529 O O . TYR A 1 72 ? -6.240 11.931 -2.603 1.00 75.88 72 TYR A O 1
ATOM 537 N N . PHE A 1 73 ? -7.752 10.484 -1.804 1.00 82.25 73 PHE A N 1
ATOM 538 C CA . PHE A 1 73 ? -7.338 9.367 -2.645 1.00 82.25 73 PHE A CA 1
ATOM 539 C C . PHE A 1 73 ? -8.544 8.618 -3.194 1.00 82.25 73 PHE A C 1
ATOM 541 O O . PHE A 1 73 ? -9.645 8.688 -2.646 1.00 82.25 73 PHE A O 1
ATOM 548 N N . CYS A 1 74 ? -8.320 7.915 -4.297 1.00 83.00 74 CYS A N 1
ATOM 549 C CA . CYS A 1 74 ? -9.341 7.115 -4.952 1.00 83.00 74 CYS A CA 1
ATOM 550 C C . CYS A 1 74 ? -9.185 5.648 -4.557 1.00 83.00 74 CYS A C 1
ATOM 552 O O . CYS A 1 74 ? -8.067 5.154 -4.413 1.00 83.00 74 CYS A O 1
ATOM 554 N N . CYS A 1 75 ? -10.317 4.965 -4.432 1.00 85.31 75 CYS A N 1
ATOM 555 C CA . CYS A 1 75 ? -10.377 3.514 -4.402 1.00 85.31 75 CYS A CA 1
ATOM 556 C C . CYS A 1 75 ? -11.069 3.007 -5.658 1.00 85.31 75 CYS A C 1
ATOM 558 O O . CYS A 1 75 ? -11.851 3.727 -6.284 1.00 85.31 75 CYS A O 1
ATOM 560 N N . GLU A 1 76 ? -10.776 1.759 -6.004 1.00 82.88 76 GLU A N 1
ATOM 561 C CA . GLU A 1 76 ? -11.544 1.026 -7.003 1.00 82.88 76 GLU A CA 1
ATOM 562 C C . GLU A 1 76 ? -13.026 0.964 -6.587 1.00 82.88 76 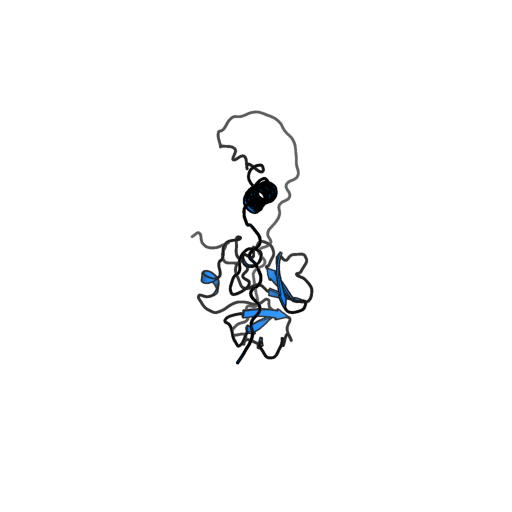GLU A C 1
ATOM 564 O O . GLU A 1 76 ? -13.348 1.065 -5.402 1.00 82.88 76 GLU A O 1
ATOM 569 N N . GLY A 1 77 ? -13.940 0.878 -7.557 1.00 79.31 77 GLY A N 1
ATOM 570 C CA . GLY A 1 77 ? -15.368 1.139 -7.323 1.00 79.31 77 GLY A CA 1
ATOM 571 C C . GLY A 1 77 ? -16.052 0.190 -6.330 1.00 79.31 77 GLY A C 1
ATOM 572 O O . GLY A 1 77 ? -17.055 0.557 -5.722 1.00 79.31 77 GLY A O 1
ATOM 573 N N . ASP A 1 78 ? -15.513 -1.010 -6.151 1.00 82.00 78 ASP A N 1
ATOM 574 C CA . ASP A 1 78 ? -15.967 -2.042 -5.216 1.00 82.00 78 ASP A CA 1
ATOM 575 C C . ASP A 1 78 ? -15.159 -2.075 -3.903 1.00 82.00 78 ASP A C 1
ATOM 577 O O . ASP A 1 78 ? -15.451 -2.865 -2.997 1.00 82.00 78 ASP A O 1
ATOM 581 N N . ALA A 1 79 ? -14.163 -1.197 -3.771 1.00 87.06 79 ALA A N 1
ATOM 582 C CA . ALA A 1 79 ? -13.328 -1.074 -2.591 1.00 87.06 79 ALA A CA 1
ATOM 583 C C . ALA A 1 79 ? -13.776 0.086 -1.687 1.00 87.06 79 ALA A C 1
ATOM 585 O O . ALA A 1 79 ? -14.260 1.132 -2.120 1.00 87.06 79 ALA A O 1
ATOM 586 N N . GLN A 1 80 ? -13.566 -0.092 -0.386 1.00 87.38 80 GLN A N 1
ATOM 587 C CA . GLN A 1 80 ? -13.768 0.918 0.638 1.00 87.38 80 GLN A CA 1
ATOM 588 C C . GLN A 1 80 ? -12.426 1.489 1.101 1.00 87.38 80 GLN A C 1
ATOM 590 O O . GLN A 1 80 ? -11.489 0.756 1.423 1.00 87.38 80 GLN A O 1
ATOM 595 N N . GLY A 1 81 ? -12.360 2.818 1.193 1.00 89.00 81 GLY A N 1
ATOM 596 C CA . GLY A 1 81 ? -11.269 3.503 1.872 1.00 89.00 81 GLY A CA 1
ATOM 597 C C . GLY A 1 81 ? -11.297 3.228 3.375 1.00 89.00 81 GLY A C 1
ATOM 598 O O . GLY A 1 81 ? -12.355 3.261 4.005 1.00 89.00 81 GLY A O 1
ATOM 599 N N . PHE A 1 82 ? -10.136 2.998 3.971 1.00 88.88 82 PHE A N 1
ATOM 600 C CA . PHE A 1 82 ? -9.969 2.882 5.415 1.00 88.88 82 PHE A CA 1
ATOM 601 C C . PHE A 1 82 ? -8.753 3.688 5.877 1.00 88.88 82 PHE A C 1
ATOM 603 O O . PHE A 1 82 ? -7.846 3.976 5.095 1.00 88.88 82 PHE A O 1
ATOM 610 N N . GLY A 1 83 ? -8.740 4.036 7.161 1.00 87.38 83 GLY A N 1
ATOM 611 C CA . GLY A 1 83 ? -7.617 4.673 7.835 1.00 87.38 83 GLY A CA 1
ATOM 612 C C . GLY A 1 83 ? -7.273 3.983 9.153 1.00 87.38 83 GLY A C 1
ATOM 613 O O . GLY A 1 83 ? -8.111 3.302 9.750 1.00 87.38 83 GLY A O 1
ATOM 614 N N . PHE A 1 84 ? -6.041 4.158 9.621 1.00 85.50 84 PHE A N 1
ATOM 615 C CA . PHE A 1 84 ? -5.609 3.715 10.944 1.00 85.50 84 PHE A CA 1
ATOM 616 C C . PHE A 1 84 ? -5.793 4.846 11.960 1.00 85.50 84 PHE A C 1
ATOM 618 O O . PHE A 1 84 ? -5.356 5.966 11.748 1.00 85.50 84 PHE A O 1
ATOM 625 N N . ARG A 1 85 ? -6.440 4.588 13.097 1.00 80.19 85 ARG A N 1
ATOM 626 C CA . ARG A 1 85 ? -6.840 5.647 14.047 1.00 80.19 85 ARG A CA 1
ATOM 627 C C . ARG A 1 85 ? -5.670 6.351 14.740 1.00 80.19 85 ARG A C 1
ATOM 629 O O . ARG A 1 85 ? -5.868 7.419 15.309 1.00 80.19 85 ARG A O 1
ATOM 636 N N . LYS A 1 86 ? -4.486 5.735 14.761 1.00 78.75 86 LYS A N 1
ATOM 637 C CA . LYS A 1 86 ? -3.311 6.219 15.506 1.00 78.75 86 LYS A CA 1
ATOM 638 C C . LYS A 1 86 ? -2.178 6.726 14.612 1.00 78.75 86 LYS A C 1
ATOM 640 O O . LYS A 1 86 ? -1.205 7.249 15.139 1.00 78.75 86 LYS A O 1
ATOM 645 N N . GLU A 1 87 ? -2.298 6.574 13.295 1.00 77.81 87 GLU A N 1
ATOM 646 C CA . GLU A 1 87 ? -1.272 6.958 12.320 1.00 77.81 87 GLU A CA 1
ATOM 647 C C . GLU A 1 87 ? -1.941 7.497 11.050 1.00 77.81 87 GLU A C 1
ATOM 649 O O . GLU A 1 87 ? -3.127 7.289 10.833 1.00 77.81 87 GLU A O 1
ATOM 654 N N . THR A 1 88 ? -1.203 8.163 10.167 1.00 75.06 88 THR A N 1
ATOM 655 C CA . THR A 1 88 ? -1.743 8.718 8.907 1.00 75.06 88 THR A CA 1
ATOM 656 C C . THR A 1 88 ? -1.931 7.665 7.806 1.00 75.06 88 THR A C 1
ATOM 658 O O . THR A 1 88 ? -1.972 7.985 6.620 1.00 75.06 88 THR A O 1
ATOM 661 N N . TRP A 1 89 ? -2.037 6.388 8.176 1.00 81.38 89 TRP A N 1
ATOM 662 C CA . TRP A 1 89 ? -2.118 5.293 7.218 1.00 81.38 89 TRP A CA 1
ATOM 663 C C . TRP A 1 89 ? -3.520 5.218 6.654 1.00 81.38 89 TRP A C 1
ATOM 665 O O . TRP A 1 89 ? -4.487 5.061 7.398 1.00 81.38 89 TRP A O 1
ATOM 675 N N . VAL A 1 90 ? -3.604 5.265 5.333 1.00 86.00 90 VAL A N 1
ATOM 676 C CA . VAL A 1 90 ? -4.842 5.105 4.577 1.00 86.00 90 VAL A CA 1
ATOM 677 C C . VAL A 1 90 ? -4.664 4.059 3.485 1.00 86.00 90 VAL A C 1
ATOM 679 O O . VAL A 1 90 ? -3.546 3.728 3.089 1.00 86.00 90 VAL A O 1
ATOM 682 N N . GLY A 1 91 ? -5.760 3.513 2.989 1.00 87.88 91 GLY A N 1
ATOM 683 C CA . GLY A 1 91 ? -5.718 2.617 1.845 1.00 87.88 91 GLY A CA 1
ATOM 684 C C . GLY A 1 91 ? -7.099 2.141 1.451 1.00 87.88 91 GLY A C 1
ATOM 685 O O . GLY A 1 91 ? -8.097 2.524 2.058 1.00 87.88 91 GLY A O 1
ATOM 686 N N . CYS A 1 92 ? -7.140 1.289 0.436 1.00 89.31 92 CYS A N 1
ATOM 687 C CA . CYS A 1 92 ? -8.364 0.670 -0.052 1.00 89.31 92 CYS A CA 1
ATOM 688 C C . CYS A 1 92 ? -8.387 -0.799 0.353 1.00 89.31 92 CYS A C 1
ATOM 690 O O . CYS A 1 92 ? -7.372 -1.487 0.244 1.00 89.31 92 CYS A O 1
ATOM 692 N N . ALA A 1 93 ? -9.529 -1.282 0.819 1.00 89.06 93 ALA A N 1
ATOM 693 C CA . ALA A 1 93 ? -9.772 -2.690 1.101 1.00 89.06 93 ALA A CA 1
ATOM 694 C C . ALA A 1 93 ? -11.130 -3.100 0.509 1.00 89.06 93 ALA A C 1
ATOM 696 O O . ALA A 1 93 ? -11.965 -2.230 0.268 1.00 89.06 93 ALA A O 1
ATOM 697 N N . PRO A 1 94 ? -11.390 -4.396 0.275 1.00 87.12 94 PRO A N 1
ATOM 698 C CA . PRO A 1 94 ? -12.700 -4.857 -0.176 1.00 87.12 94 PRO A CA 1
ATOM 699 C C . PRO A 1 94 ? -13.833 -4.393 0.752 1.00 87.12 94 PRO A C 1
ATOM 701 O O . PRO A 1 94 ? -13.633 -4.243 1.964 1.00 87.12 94 PRO A O 1
ATOM 704 N N . ALA A 1 95 ? -15.031 -4.196 0.198 1.00 82.62 95 ALA A N 1
ATOM 705 C CA . ALA A 1 95 ? -16.212 -3.826 0.976 1.00 82.62 95 ALA A CA 1
ATOM 706 C C . ALA A 1 95 ? -16.453 -4.784 2.162 1.00 82.62 95 ALA A C 1
ATOM 708 O O . ALA A 1 95 ? -16.323 -6.003 2.042 1.00 82.62 95 ALA A O 1
ATOM 709 N N . GLY A 1 96 ? -16.806 -4.227 3.325 1.00 77.44 96 GLY A N 1
ATOM 710 C CA . GLY A 1 96 ? -17.008 -4.998 4.559 1.00 77.44 96 GLY A CA 1
ATOM 711 C C . GLY A 1 96 ? -15.727 -5.296 5.348 1.00 77.44 96 GLY A C 1
ATOM 712 O O . GLY A 1 96 ? -15.795 -5.947 6.392 1.00 77.44 96 GLY A O 1
ATOM 713 N N . PHE A 1 97 ? -14.566 -4.799 4.906 1.00 80.81 97 PHE A N 1
ATOM 714 C CA . PHE A 1 97 ? -13.353 -4.816 5.717 1.00 80.81 97 PHE A CA 1
ATOM 715 C C . PHE A 1 97 ? -13.527 -3.936 6.963 1.00 80.81 97 PHE A C 1
ATOM 717 O O . PHE A 1 97 ? -13.515 -2.709 6.885 1.00 80.81 97 PHE A O 1
ATOM 724 N N . GLN A 1 98 ? -13.671 -4.570 8.127 1.00 71.69 98 GLN A N 1
ATOM 725 C CA . GLN A 1 98 ? -13.756 -3.862 9.411 1.00 71.69 98 GLN A CA 1
ATOM 726 C C . GLN A 1 98 ? -12.390 -3.715 10.095 1.00 71.69 98 GLN A C 1
ATOM 728 O O . GLN A 1 98 ? -12.245 -2.895 11.000 1.00 71.69 98 GLN A O 1
ATOM 733 N N . GLY A 1 99 ? -11.387 -4.480 9.642 1.00 74.62 99 GLY A N 1
ATOM 734 C CA . GLY A 1 99 ? -10.100 -4.605 10.323 1.00 74.62 99 GLY A CA 1
ATOM 735 C C . GLY A 1 99 ? -10.265 -4.987 11.799 1.00 74.62 99 GLY A C 1
ATOM 736 O O . GLY A 1 99 ? -11.257 -5.597 12.195 1.00 74.62 99 GLY A O 1
ATOM 737 N N . ASP A 1 100 ? -9.286 -4.600 12.612 1.00 75.00 100 ASP A N 1
ATOM 738 C CA . ASP A 1 100 ? -9.386 -4.565 14.074 1.00 75.00 100 ASP A CA 1
ATOM 739 C C . ASP A 1 100 ? -9.870 -3.190 14.579 1.00 75.00 100 ASP A C 1
ATOM 741 O O . ASP A 1 100 ? -9.954 -2.226 13.820 1.00 75.00 100 ASP A O 1
ATOM 745 N N . ALA A 1 101 ? -10.083 -3.044 15.895 1.00 77.75 101 ALA A N 1
ATOM 746 C CA . ALA A 1 101 ? -10.528 -1.795 16.541 1.00 77.75 101 ALA A CA 1
ATOM 747 C C . ALA A 1 101 ? -9.645 -0.553 16.262 1.00 77.75 101 ALA A C 1
ATOM 749 O O . ALA A 1 101 ? -10.046 0.581 16.532 1.00 77.75 101 ALA A O 1
ATOM 750 N N . SER A 1 102 ? -8.437 -0.756 15.734 1.00 83.12 102 SER A N 1
ATOM 751 C CA . SER A 1 102 ? -7.507 0.306 15.349 1.00 83.12 102 SER A CA 1
ATOM 752 C C . SER A 1 102 ? -7.778 0.890 13.959 1.00 83.12 102 SER A C 1
ATOM 754 O O . SER A 1 102 ? -7.232 1.945 13.645 1.00 83.12 102 SER A O 1
ATOM 756 N N . TYR A 1 103 ? -8.614 0.252 13.139 1.00 85.62 103 TYR A N 1
ATOM 757 C CA . TYR A 1 103 ? -8.988 0.742 11.815 1.00 85.62 103 TYR A CA 1
ATOM 758 C C . TYR A 1 103 ? -10.330 1.487 11.854 1.00 85.62 103 TYR A C 1
ATOM 760 O O . TYR A 1 103 ? -11.136 1.365 12.784 1.00 85.62 103 TYR A O 1
ATOM 768 N N . SER A 1 104 ? -10.552 2.332 10.854 1.00 85.69 104 SER A N 1
ATOM 769 C CA . SER A 1 104 ? -11.812 3.031 10.634 1.00 85.69 104 SER A CA 1
ATOM 770 C C . SER A 1 104 ? -12.107 3.078 9.146 1.00 85.69 104 SER A C 1
ATOM 772 O O . SER A 1 104 ? -11.246 3.481 8.366 1.00 85.69 104 SER A O 1
ATOM 774 N N . ALA A 1 105 ? -13.330 2.725 8.758 1.00 86.12 105 ALA A N 1
ATOM 775 C CA . ALA A 1 105 ? -13.822 3.019 7.419 1.00 86.12 105 ALA A CA 1
ATOM 776 C C . ALA A 1 105 ? -13.823 4.540 7.194 1.00 86.12 105 ALA A C 1
ATOM 778 O O . ALA A 1 105 ? -14.136 5.311 8.109 1.00 86.12 105 ALA A O 1
ATOM 779 N N . LEU A 1 106 ? -13.445 4.959 5.989 1.00 84.69 106 LEU A N 1
ATOM 780 C CA . LEU A 1 106 ? -13.501 6.345 5.544 1.00 84.69 106 LEU A CA 1
ATOM 781 C C . LEU A 1 106 ? -14.783 6.580 4.744 1.00 84.69 106 LEU A C 1
ATOM 783 O O . LEU A 1 106 ? -15.312 5.679 4.088 1.00 84.69 106 LEU A O 1
ATOM 787 N N . THR A 1 107 ? -15.275 7.813 4.803 1.00 83.50 107 THR A N 1
ATOM 788 C CA . THR A 1 107 ? -16.463 8.236 4.062 1.00 83.50 107 THR A CA 1
ATOM 789 C C . THR A 1 107 ? -16.093 8.552 2.618 1.00 83.50 107 THR A C 1
ATOM 791 O O . THR A 1 107 ? -15.238 9.401 2.364 1.00 83.50 107 THR A O 1
ATOM 794 N N . THR A 1 108 ? -16.771 7.915 1.666 1.00 84.94 108 THR A N 1
ATOM 795 C CA . THR A 1 108 ? -16.656 8.246 0.243 1.00 84.94 108 THR A CA 1
ATOM 796 C C . THR A 1 108 ? -17.281 9.616 -0.019 1.00 84.94 108 THR A C 1
ATOM 798 O O . THR A 1 108 ? -18.478 9.802 0.186 1.00 84.94 108 THR A O 1
ATOM 801 N N . ILE A 1 109 ? -16.475 10.581 -0.468 1.00 83.31 109 ILE A N 1
ATOM 802 C CA . ILE A 1 109 ? -16.934 11.952 -0.762 1.00 83.31 109 ILE A CA 1
ATOM 803 C C . ILE A 1 109 ? -17.387 12.138 -2.217 1.00 83.31 109 ILE A C 1
ATOM 805 O O . ILE A 1 109 ? -18.130 13.070 -2.512 1.00 83.31 109 ILE A O 1
ATOM 809 N N . ALA A 1 110 ? -16.942 11.263 -3.123 1.00 83.12 110 ALA A N 1
ATOM 810 C CA . ALA A 1 110 ? -17.298 11.272 -4.536 1.00 83.12 110 ALA A CA 1
ATOM 811 C C . ALA A 1 110 ? -17.133 9.872 -5.146 1.00 83.12 110 ALA A C 1
ATOM 813 O O . ALA A 1 110 ? -16.257 9.109 -4.738 1.00 83.12 110 ALA A O 1
ATOM 814 N N . THR A 1 111 ? -17.947 9.560 -6.155 1.00 81.31 111 THR A N 1
ATOM 815 C CA . THR A 1 111 ? -17.832 8.343 -6.968 1.00 81.31 111 THR A CA 1
ATOM 816 C C . THR A 1 111 ? -17.791 8.750 -8.431 1.00 81.31 111 THR A C 1
ATOM 818 O O . THR A 1 111 ? -18.655 9.491 -8.898 1.00 81.31 111 THR A O 1
ATOM 821 N N . ILE A 1 112 ? -16.785 8.274 -9.156 1.00 72.38 112 ILE A N 1
ATOM 822 C CA . ILE A 1 112 ? -16.596 8.549 -10.581 1.00 72.38 112 ILE A CA 1
ATOM 823 C C . ILE A 1 112 ? -17.060 7.321 -11.360 1.00 72.38 112 ILE A C 1
ATOM 825 O O . ILE A 1 112 ? -16.600 6.215 -11.099 1.00 72.38 112 ILE A O 1
ATOM 829 N N . THR A 1 113 ? -18.002 7.498 -12.287 1.00 61.38 113 THR A N 1
ATOM 830 C CA . THR A 1 113 ? -18.692 6.383 -12.962 1.00 61.38 113 THR A CA 1
ATOM 831 C C . THR A 1 113 ? -18.147 6.057 -14.356 1.00 61.38 113 THR A C 1
ATOM 833 O O . THR A 1 113 ? -18.766 5.275 -15.070 1.00 61.38 113 THR A O 1
ATOM 836 N N . SER A 1 114 ? -17.021 6.638 -14.789 1.00 52.81 114 SER A N 1
ATOM 837 C CA . SER A 1 114 ? -16.476 6.338 -16.119 1.00 52.81 114 SER A CA 1
ATOM 838 C C . SER A 1 114 ? -15.010 6.746 -16.270 1.00 52.81 114 SER A C 1
ATOM 840 O O . SER A 1 114 ? -14.686 7.930 -16.197 1.00 52.81 114 SER A O 1
ATOM 842 N N . PHE A 1 115 ? -14.144 5.770 -16.543 1.00 58.06 115 PHE A N 1
ATOM 843 C CA . PHE A 1 115 ? -12.895 5.993 -17.265 1.00 58.06 115 PHE A CA 1
ATOM 844 C C . PHE A 1 115 ? -13.150 5.541 -18.701 1.00 58.06 115 PHE A C 1
ATOM 846 O O . PHE A 1 115 ? -13.517 4.387 -18.935 1.00 58.06 115 PHE A O 1
ATOM 853 N N . GLY A 1 116 ? -13.002 6.451 -19.666 1.00 47.59 116 GLY A N 1
ATOM 854 C CA . GLY A 1 116 ? -12.973 6.063 -21.071 1.00 47.59 116 GLY A CA 1
ATOM 855 C C . GLY A 1 116 ? -11.885 5.010 -21.251 1.00 47.59 116 GLY A C 1
ATOM 856 O O . GLY A 1 116 ? -10.741 5.225 -20.858 1.00 47.59 116 GLY A O 1
ATOM 857 N N . THR A 1 117 ? -12.252 3.846 -21.775 1.00 43.22 117 THR A N 1
ATOM 858 C CA . THR A 1 117 ? -11.334 2.735 -22.003 1.00 43.22 117 THR A CA 1
ATOM 859 C C . THR A 1 117 ? -10.301 3.172 -23.039 1.00 43.22 117 THR A C 1
ATOM 861 O O . THR A 1 117 ? -10.549 3.090 -24.239 1.00 43.22 117 THR A O 1
ATOM 864 N N . ASN A 1 118 ? -9.133 3.644 -22.608 1.00 47.12 118 ASN A N 1
ATOM 865 C CA . ASN A 1 118 ? -7.994 3.752 -23.508 1.00 47.12 118 ASN A CA 1
ATOM 866 C C . ASN A 1 118 ? -7.427 2.343 -23.685 1.00 47.12 118 ASN A C 1
ATOM 868 O O . ASN A 1 118 ? -6.516 1.912 -22.984 1.00 47.12 118 ASN A O 1
ATOM 872 N N . THR A 1 119 ? -8.015 1.599 -24.621 1.00 40.31 119 THR A N 1
ATOM 873 C CA . THR A 1 119 ? -7.431 0.377 -25.170 1.00 40.31 119 THR A CA 1
ATOM 874 C C . THR A 1 119 ? -6.018 0.682 -25.656 1.00 40.31 119 THR A C 1
ATOM 876 O O . THR A 1 119 ? -5.835 1.364 -26.665 1.00 40.31 119 THR A O 1
ATOM 879 N N . VAL A 1 120 ? -5.007 0.177 -24.949 1.00 50.91 120 VAL A N 1
ATOM 880 C CA . VAL A 1 120 ? -3.640 0.109 -25.469 1.00 50.91 120 VAL A CA 1
ATOM 881 C C . VAL A 1 120 ? -3.632 -0.984 -26.531 1.00 50.91 120 VAL A C 1
ATOM 883 O O . VAL A 1 120 ? -3.544 -2.172 -26.230 1.00 50.91 120 VAL A O 1
ATOM 886 N N . THR A 1 121 ? -3.780 -0.582 -27.791 1.00 38.25 121 THR A N 1
ATOM 887 C CA . THR A 1 121 ? -3.652 -1.478 -28.939 1.00 38.25 121 THR A CA 1
ATOM 888 C C . THR A 1 121 ? -2.197 -1.931 -29.041 1.00 38.25 121 THR A C 1
ATOM 890 O O . THR A 1 121 ? -1.329 -1.192 -29.504 1.00 38.25 121 THR A O 1
ATOM 893 N N . THR A 1 122 ? -1.903 -3.150 -28.597 1.00 46.25 122 THR A N 1
ATOM 894 C CA . THR A 1 122 ? -0.630 -3.818 -28.875 1.00 46.25 122 THR A CA 1
ATOM 895 C C . THR A 1 122 ? -0.636 -4.295 -30.325 1.00 46.25 122 THR A C 1
ATOM 897 O O . THR A 1 122 ? -1.079 -5.394 -30.650 1.00 46.25 122 THR A O 1
ATOM 900 N N . THR A 1 123 ? -0.159 -3.452 -31.241 1.00 40.56 123 THR A N 1
ATOM 901 C CA . THR A 1 123 ? 0.044 -3.852 -32.638 1.00 40.56 123 THR A CA 1
ATOM 902 C C . THR A 1 123 ? 1.217 -4.831 -32.709 1.00 40.56 123 THR A C 1
ATOM 904 O O . THR A 1 123 ? 2.380 -4.432 -32.744 1.00 40.56 123 THR A O 1
ATOM 907 N N . ALA A 1 124 ? 0.924 -6.131 -32.719 1.00 52.00 124 ALA A N 1
ATOM 908 C CA . ALA A 1 124 ? 1.889 -7.163 -33.076 1.00 52.00 124 ALA A CA 1
ATOM 909 C C . ALA A 1 124 ? 2.157 -7.085 -34.591 1.00 52.00 124 ALA A C 1
ATOM 911 O O . ALA A 1 124 ? 1.367 -7.576 -35.395 1.00 52.00 124 ALA A O 1
ATOM 912 N N . ALA A 1 125 ? 3.251 -6.435 -34.996 1.00 41.28 125 ALA A N 1
ATOM 913 C CA . ALA A 1 125 ? 3.709 -6.464 -36.382 1.00 41.28 125 ALA A CA 1
ATOM 914 C C . ALA A 1 125 ? 4.593 -7.699 -36.604 1.00 41.28 125 ALA A C 1
ATOM 916 O O . ALA A 1 125 ? 5.682 -7.822 -36.039 1.00 41.28 125 ALA A O 1
ATOM 917 N N . ALA A 1 126 ? 4.077 -8.625 -37.413 1.00 40.28 126 ALA A N 1
ATOM 918 C CA . ALA A 1 126 ? 4.745 -9.840 -37.842 1.00 40.28 126 ALA A CA 1
ATOM 919 C C . ALA A 1 126 ? 6.027 -9.544 -38.638 1.00 40.28 126 ALA A C 1
ATOM 921 O O . ALA A 1 126 ? 6.129 -8.583 -39.398 1.00 40.28 126 ALA A O 1
ATOM 922 N N . THR A 1 127 ? 7.006 -10.416 -38.440 1.00 42.88 127 THR A N 1
ATOM 923 C CA . THR A 1 127 ? 8.340 -10.407 -39.029 1.00 42.88 127 THR A CA 1
ATOM 924 C C . THR A 1 127 ? 8.286 -10.743 -40.521 1.00 42.88 127 THR A C 1
ATOM 926 O O . THR A 1 127 ? 7.821 -11.819 -40.886 1.00 42.88 127 THR A O 1
ATOM 929 N N . THR A 1 128 ? 8.847 -9.887 -41.379 1.00 34.97 128 THR A N 1
ATOM 930 C CA . THR A 1 128 ? 9.313 -10.288 -42.717 1.00 34.97 128 THR A CA 1
ATOM 931 C C . THR A 1 128 ? 10.679 -9.677 -43.009 1.00 34.97 128 THR A C 1
ATOM 933 O O . THR A 1 128 ? 10.883 -8.468 -42.941 1.00 34.97 128 THR A O 1
ATOM 936 N N . THR A 1 129 ? 11.612 -10.568 -43.309 1.00 45.16 129 THR A N 1
ATOM 937 C CA . THR A 1 129 ? 12.996 -10.389 -43.743 1.00 45.16 129 THR A CA 1
ATOM 938 C C . THR A 1 129 ? 13.116 -9.633 -45.069 1.00 45.16 129 THR A C 1
ATOM 940 O O . THR A 1 129 ? 12.504 -10.037 -46.052 1.00 45.16 129 THR A O 1
ATOM 943 N N . ALA A 1 130 ? 14.002 -8.631 -45.137 1.00 33.59 130 ALA A N 1
ATOM 944 C CA . ALA A 1 130 ? 14.764 -8.306 -46.349 1.00 33.59 130 ALA A CA 1
ATOM 945 C C . ALA A 1 130 ? 16.001 -7.448 -46.020 1.00 33.59 130 ALA A C 1
ATOM 947 O O . ALA A 1 130 ? 15.919 -6.398 -45.390 1.00 33.59 130 ALA A O 1
ATOM 948 N N . ASN A 1 131 ? 17.149 -7.947 -46.467 1.00 40.72 131 ASN A N 1
ATOM 949 C CA . ASN A 1 131 ? 18.478 -7.344 -46.444 1.00 40.72 131 ASN A CA 1
ATOM 950 C C . ASN A 1 131 ? 18.578 -6.214 -47.492 1.00 40.72 131 ASN A C 1
ATOM 952 O O . ASN A 1 131 ? 18.228 -6.477 -48.639 1.00 40.72 131 ASN A O 1
ATOM 956 N N . ALA A 1 132 ? 19.134 -5.040 -47.157 1.00 34.47 132 ALA A N 1
ATOM 957 C CA . ALA A 1 132 ? 20.152 -4.320 -47.954 1.00 34.47 132 ALA A CA 1
ATOM 958 C C . ALA A 1 132 ? 20.473 -2.920 -47.384 1.00 34.47 132 ALA A C 1
ATOM 960 O O . ALA A 1 132 ? 19.619 -2.209 -46.870 1.00 34.47 132 ALA A O 1
ATOM 961 N N . SER A 1 133 ? 21.753 -2.577 -47.500 1.00 41.59 133 SER A N 1
ATOM 962 C CA . SER A 1 133 ? 22.527 -1.450 -46.971 1.00 41.59 133 SER A CA 1
ATOM 963 C C . SER A 1 133 ? 22.012 -0.021 -47.219 1.00 41.59 133 SER A C 1
ATOM 965 O O . SER A 1 133 ? 21.543 0.302 -48.305 1.00 41.59 133 SER A O 1
ATOM 967 N N . GLY A 1 134 ? 22.279 0.876 -46.257 1.00 32.28 134 GLY A N 1
ATOM 968 C CA . GLY A 1 134 ? 22.221 2.335 -46.435 1.00 32.28 134 GLY A CA 1
ATOM 969 C C . GLY A 1 134 ? 22.438 3.117 -45.130 1.00 32.28 134 GLY A C 1
ATOM 970 O O . GLY A 1 134 ? 21.578 3.138 -44.262 1.00 32.28 134 GLY A O 1
ATOM 971 N N . THR A 1 135 ? 23.611 3.728 -44.982 1.00 40.75 135 THR A N 1
ATOM 972 C CA . THR A 1 135 ? 24.131 4.451 -43.807 1.00 40.75 135 THR A CA 1
ATOM 973 C C . THR A 1 135 ? 23.281 5.646 -43.343 1.00 40.75 135 THR A C 1
ATOM 975 O O . THR A 1 135 ? 23.147 6.597 -44.103 1.00 40.75 135 THR A O 1
ATOM 978 N N . THR A 1 136 ? 22.872 5.689 -42.063 1.00 32.31 136 THR A N 1
ATOM 979 C CA . THR A 1 136 ? 22.652 6.941 -41.296 1.00 32.31 136 THR A CA 1
ATOM 980 C C . THR A 1 136 ? 22.861 6.728 -39.789 1.00 32.31 136 THR A C 1
ATOM 982 O O . THR A 1 136 ? 22.468 5.715 -39.219 1.00 32.31 136 THR A O 1
ATOM 985 N N . ILE A 1 137 ? 23.520 7.705 -39.171 1.00 46.56 137 ILE A N 1
ATOM 986 C CA . ILE A 1 137 ? 24.109 7.734 -37.827 1.00 46.56 137 ILE A CA 1
ATOM 987 C C . ILE A 1 137 ? 23.038 7.948 -36.741 1.00 46.56 137 ILE A C 1
ATOM 989 O O . ILE A 1 137 ? 22.431 9.011 -36.719 1.00 46.56 137 ILE A O 1
ATOM 993 N N . PHE A 1 138 ? 22.889 7.006 -35.796 1.00 38.84 138 PHE A N 1
ATOM 994 C CA . PHE A 1 138 ? 22.360 7.241 -34.438 1.00 38.84 138 PHE A CA 1
ATOM 995 C C . PHE A 1 138 ? 23.047 6.286 -33.434 1.00 38.84 138 PHE A C 1
ATOM 997 O O . PHE A 1 138 ? 23.236 5.108 -33.748 1.00 38.84 138 PHE A O 1
ATOM 1004 N N . PRO A 1 139 ? 23.481 6.760 -32.249 1.00 37.84 139 PRO A N 1
ATOM 1005 C CA . PRO A 1 139 ? 24.323 5.986 -31.342 1.00 37.84 139 PRO A CA 1
ATOM 1006 C C . PRO A 1 139 ? 23.542 4.852 -30.668 1.00 37.84 139 PRO A C 1
ATOM 1008 O O . PRO A 1 139 ? 22.527 5.060 -30.007 1.00 37.84 139 PRO A O 1
ATOM 1011 N N . LYS A 1 140 ? 24.071 3.635 -30.797 1.00 32.84 140 LYS A N 1
ATOM 1012 C CA . LYS A 1 140 ? 23.640 2.436 -30.076 1.00 32.84 140 LYS A CA 1
ATOM 1013 C C . LYS A 1 140 ? 23.891 2.619 -28.574 1.00 32.84 140 LYS A C 1
ATOM 1015 O O . LYS A 1 140 ? 25.011 2.408 -28.109 1.00 32.84 140 LYS A O 1
ATOM 1020 N N . ALA A 1 141 ? 22.860 2.947 -27.799 1.00 41.47 141 ALA A N 1
ATOM 1021 C CA . ALA A 1 141 ? 22.908 2.772 -26.351 1.00 41.47 141 ALA A CA 1
ATOM 1022 C C . ALA A 1 141 ? 22.877 1.265 -26.046 1.00 41.47 141 ALA A C 1
ATOM 1024 O O . ALA A 1 141 ? 21.831 0.625 -26.003 1.00 41.47 141 ALA A O 1
ATOM 1025 N N . THR A 1 142 ? 24.064 0.680 -25.901 1.00 44.16 142 THR A N 1
ATOM 1026 C CA . THR A 1 142 ? 24.239 -0.677 -25.383 1.00 44.16 142 THR A CA 1
ATOM 1027 C C . THR A 1 142 ? 23.989 -0.616 -23.880 1.00 44.16 142 THR A C 1
ATOM 1029 O O . THR A 1 142 ? 24.789 -0.045 -23.142 1.00 44.16 142 THR A O 1
ATOM 1032 N N . ALA A 1 143 ? 22.862 -1.159 -23.421 1.00 44.06 143 ALA A N 1
ATOM 1033 C CA . ALA A 1 143 ? 22.616 -1.327 -21.996 1.00 44.06 143 ALA A CA 1
ATOM 1034 C C . ALA A 1 143 ? 23.597 -2.377 -21.451 1.00 44.06 143 ALA A C 1
ATOM 1036 O O . ALA A 1 143 ? 23.555 -3.549 -21.828 1.00 44.06 143 ALA A O 1
ATOM 1037 N N . ASN A 1 144 ? 24.516 -1.945 -20.589 1.00 38.00 144 ASN A N 1
ATOM 1038 C CA . ASN A 1 144 ? 25.480 -2.816 -19.927 1.00 38.00 144 ASN A CA 1
ATOM 1039 C C . ASN A 1 144 ? 24.787 -3.605 -18.805 1.00 38.00 144 ASN A C 1
ATOM 1041 O O . ASN A 1 144 ? 24.873 -3.252 -17.629 1.00 38.00 144 ASN A O 1
ATOM 1045 N N . THR A 1 145 ? 24.145 -4.715 -19.168 1.00 41.66 145 THR A N 1
ATOM 1046 C CA . THR A 1 145 ? 23.567 -5.711 -18.244 1.00 41.66 145 THR A CA 1
ATOM 1047 C C . THR A 1 145 ? 24.615 -6.368 -17.325 1.00 41.66 145 THR A C 1
ATOM 1049 O O . THR A 1 145 ? 24.269 -7.048 -16.366 1.00 41.66 145 THR A O 1
ATOM 1052 N N . GLY A 1 146 ? 25.911 -6.128 -17.546 1.00 39.50 146 GLY A N 1
ATOM 1053 C CA . GLY A 1 146 ? 26.994 -6.645 -16.702 1.00 39.50 146 GLY A CA 1
ATOM 1054 C C . GLY A 1 146 ? 27.245 -5.884 -15.392 1.00 39.50 146 GLY A C 1
ATOM 1055 O O . GLY A 1 146 ? 27.916 -6.420 -14.517 1.00 39.50 14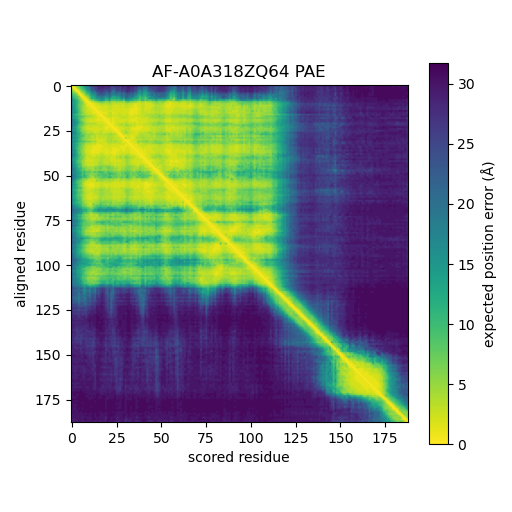6 GLY A O 1
ATOM 1056 N N . ALA A 1 147 ? 26.731 -4.659 -15.216 1.00 49.03 147 ALA A N 1
ATOM 1057 C CA . ALA A 1 147 ? 27.139 -3.805 -14.089 1.00 49.03 147 ALA A CA 1
ATOM 1058 C C . ALA A 1 147 ? 26.308 -3.981 -12.802 1.00 49.03 147 ALA A C 1
ATOM 1060 O O . ALA A 1 147 ? 26.799 -3.692 -11.714 1.00 49.03 147 ALA A O 1
ATOM 1061 N N . VAL A 1 148 ? 25.068 -4.476 -12.890 1.00 46.72 148 VAL A N 1
ATOM 1062 C CA . VAL A 1 148 ? 24.148 -4.558 -11.731 1.00 46.72 148 VAL A CA 1
ATOM 1063 C C . VAL A 1 148 ? 24.085 -5.968 -11.120 1.00 46.72 148 VAL A C 1
ATOM 1065 O O . VAL A 1 148 ? 23.620 -6.140 -9.999 1.00 46.72 148 VAL A O 1
ATOM 1068 N N . ALA A 1 149 ? 24.647 -6.982 -11.784 1.00 37.59 149 ALA A N 1
ATOM 1069 C CA . ALA A 1 149 ? 24.678 -8.354 -11.265 1.00 37.59 149 ALA A CA 1
ATOM 1070 C C . ALA A 1 149 ? 25.860 -8.654 -10.308 1.00 37.59 149 ALA A C 1
ATOM 1072 O O . ALA A 1 149 ? 25.893 -9.718 -9.697 1.00 37.59 149 ALA A O 1
ATOM 1073 N N . GLY A 1 150 ? 26.830 -7.742 -10.144 1.00 37.72 150 GLY A N 1
ATOM 1074 C CA . GLY A 1 150 ? 28.073 -8.014 -9.397 1.00 37.72 150 GLY A CA 1
ATOM 1075 C C . GLY A 1 150 ? 28.076 -7.651 -7.904 1.00 37.72 150 GLY A C 1
ATOM 1076 O O . GLY A 1 150 ? 28.924 -8.139 -7.157 1.00 37.72 150 GLY A O 1
ATOM 1077 N N . GLY A 1 151 ? 27.152 -6.802 -7.441 1.00 46.47 151 GLY A N 1
ATOM 1078 C CA . GLY A 1 151 ? 27.243 -6.204 -6.099 1.00 46.47 151 GLY A CA 1
ATOM 1079 C C . GLY A 1 151 ? 26.961 -7.173 -4.947 1.00 46.47 151 GLY A C 1
ATOM 1080 O O . GLY A 1 151 ? 27.631 -7.140 -3.916 1.00 46.47 151 GLY A O 1
ATOM 1081 N N . VAL A 1 152 ? 25.992 -8.072 -5.125 1.00 55.31 152 VAL A N 1
ATOM 1082 C CA . VAL A 1 152 ? 25.469 -8.898 -4.023 1.00 55.31 152 VAL A CA 1
ATOM 1083 C C . VAL A 1 152 ? 26.412 -10.051 -3.667 1.00 55.31 152 VAL A C 1
ATOM 1085 O O . VAL A 1 152 ? 26.581 -10.376 -2.495 1.00 55.31 152 VAL A O 1
ATOM 1088 N N . VAL A 1 153 ? 27.100 -10.620 -4.662 1.00 55.72 153 VAL A N 1
ATOM 1089 C CA . VAL A 1 153 ? 28.072 -11.708 -4.451 1.00 55.72 153 VAL A CA 1
ATOM 1090 C C . VAL A 1 153 ? 29.398 -11.166 -3.896 1.00 55.72 153 VAL A C 1
ATOM 1092 O O . VAL A 1 153 ? 30.017 -11.802 -3.045 1.00 55.72 153 VAL A O 1
ATOM 1095 N N . GLY A 1 154 ? 29.802 -9.952 -4.293 1.00 57.44 154 GLY A N 1
ATOM 1096 C CA . GLY A 1 154 ? 31.008 -9.298 -3.771 1.00 57.44 154 GLY A CA 1
ATOM 1097 C C . GLY A 1 154 ? 30.905 -8.901 -2.293 1.00 57.44 154 GLY A C 1
ATOM 1098 O O . GLY A 1 154 ? 31.881 -9.026 -1.554 1.00 57.44 154 GLY A O 1
ATOM 1099 N N . GLY A 1 155 ? 29.717 -8.487 -1.834 1.00 64.38 155 GLY A N 1
ATOM 1100 C CA . GLY A 1 155 ? 29.491 -8.095 -0.440 1.00 64.38 155 GLY A CA 1
ATOM 1101 C C . GLY A 1 155 ? 29.675 -9.244 0.555 1.00 64.38 155 GLY A C 1
ATOM 1102 O O . GLY A 1 155 ? 30.350 -9.078 1.570 1.00 64.38 155 GLY A O 1
ATOM 1103 N N . VAL A 1 156 ? 29.146 -10.435 0.249 1.00 71.88 156 VAL A N 1
ATOM 1104 C CA . VAL A 1 156 ? 29.234 -11.592 1.161 1.00 71.88 156 VAL A CA 1
ATOM 1105 C C . VAL A 1 156 ? 30.678 -12.084 1.290 1.00 71.88 156 VAL A C 1
ATOM 1107 O O . VAL A 1 156 ? 31.132 -12.373 2.399 1.00 71.88 156 VAL A O 1
ATOM 1110 N N . VAL A 1 157 ? 31.435 -12.111 0.188 1.00 77.06 157 VAL A N 1
ATOM 1111 C CA . VAL A 1 157 ? 32.858 -12.494 0.199 1.00 77.06 157 VAL A CA 1
ATOM 1112 C C . VAL A 1 157 ? 33.713 -11.436 0.909 1.00 77.06 157 VAL A C 1
ATOM 1114 O O . VAL A 1 157 ? 34.582 -11.779 1.710 1.00 77.06 157 VAL A O 1
ATOM 1117 N N . GLY A 1 158 ? 33.435 -10.147 0.696 1.00 79.44 158 GLY A N 1
ATOM 1118 C CA . GLY A 1 158 ? 34.146 -9.056 1.368 1.00 79.44 158 GLY A CA 1
ATOM 1119 C C . GLY A 1 158 ? 33.932 -9.038 2.885 1.00 79.44 158 GLY A C 1
ATOM 1120 O O . GLY A 1 158 ? 34.897 -8.966 3.647 1.00 79.44 158 GLY A O 1
ATOM 1121 N N . VAL A 1 159 ? 32.681 -9.159 3.343 1.00 84.00 159 VAL A N 1
ATOM 1122 C CA . VAL A 1 159 ? 32.349 -9.134 4.779 1.00 84.00 159 VAL A CA 1
ATOM 1123 C C . VAL A 1 159 ? 32.897 -10.369 5.497 1.00 84.00 159 VAL A C 1
ATOM 1125 O O . VAL A 1 159 ? 33.442 -10.245 6.595 1.00 84.00 159 VAL A O 1
ATOM 1128 N N . SER A 1 160 ? 32.824 -11.550 4.877 1.00 83.00 160 SER A N 1
ATOM 1129 C CA . SER A 1 160 ? 33.374 -12.780 5.463 1.00 83.00 160 SER A CA 1
ATOM 1130 C C . SER A 1 160 ? 34.904 -12.749 5.567 1.00 83.00 160 SER A C 1
ATOM 1132 O O . SER A 1 160 ? 35.446 -13.111 6.614 1.00 83.00 160 SER A O 1
ATOM 1134 N N . ALA A 1 161 ? 35.610 -12.231 4.555 1.00 86.25 161 ALA A N 1
ATOM 1135 C CA . ALA A 1 161 ? 37.060 -12.045 4.614 1.00 86.25 161 ALA A CA 1
ATOM 1136 C C . ALA A 1 161 ? 37.475 -11.035 5.702 1.00 86.25 161 ALA A C 1
ATOM 1138 O O . ALA A 1 161 ? 38.385 -11.311 6.487 1.00 86.25 161 ALA A O 1
ATOM 1139 N N . LEU A 1 162 ? 36.781 -9.895 5.809 1.00 86.25 162 LEU A N 1
ATOM 1140 C CA . LEU A 1 162 ? 37.052 -8.888 6.842 1.00 86.25 162 LEU A CA 1
ATOM 1141 C C . LEU A 1 162 ? 36.795 -9.430 8.257 1.00 86.25 162 LEU A C 1
ATOM 1143 O O . LEU A 1 162 ? 37.633 -9.252 9.143 1.00 86.25 162 LEU A O 1
ATOM 1147 N N . ALA A 1 163 ? 35.689 -10.150 8.468 1.00 88.00 163 ALA A N 1
ATOM 1148 C CA . ALA A 1 163 ? 35.384 -10.776 9.753 1.00 88.00 163 ALA A CA 1
ATOM 1149 C C . ALA 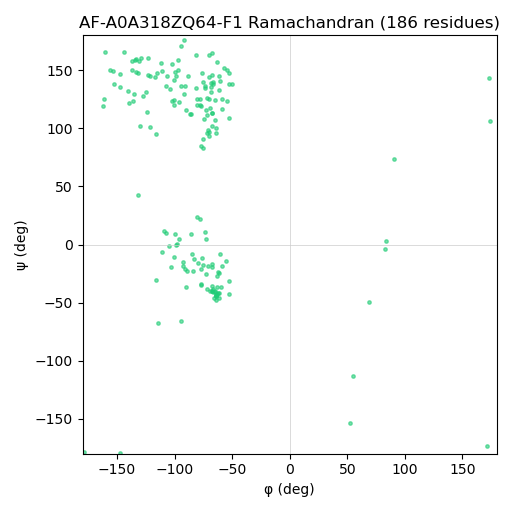A 1 163 ? 36.440 -11.825 10.149 1.00 88.00 163 ALA A C 1
ATOM 1151 O O . ALA A 1 163 ? 36.881 -11.852 11.302 1.00 88.00 163 ALA A O 1
ATOM 1152 N N . ALA A 1 164 ? 36.903 -12.643 9.196 1.00 87.56 164 ALA A N 1
ATOM 1153 C CA . ALA A 1 164 ? 37.946 -13.638 9.433 1.00 87.56 164 ALA A CA 1
ATOM 1154 C C . ALA A 1 164 ? 39.289 -12.996 9.828 1.00 87.56 164 ALA A C 1
ATOM 1156 O O . ALA A 1 164 ? 39.934 -13.456 10.774 1.00 87.56 164 ALA A O 1
ATOM 1157 N N . VAL A 1 165 ? 39.692 -11.907 9.162 1.00 90.19 165 VAL A N 1
ATOM 1158 C CA . VAL A 1 165 ? 40.935 -11.177 9.475 1.00 90.19 165 VAL A CA 1
ATOM 1159 C C . VAL A 1 165 ? 40.867 -10.532 10.861 1.00 90.19 165 VAL A C 1
ATOM 1161 O O . VAL A 1 165 ? 41.798 -10.693 11.656 1.00 90.19 165 VAL A O 1
ATOM 1164 N N . VAL A 1 166 ? 39.759 -9.861 11.195 1.00 90.94 166 VAL A N 1
ATOM 1165 C CA . VAL A 1 166 ? 39.568 -9.237 12.517 1.00 90.94 166 VAL A CA 1
ATOM 1166 C C . VAL A 1 166 ? 39.591 -10.292 13.625 1.00 90.94 166 VAL A C 1
ATOM 1168 O O . VAL A 1 166 ? 40.305 -10.136 14.620 1.00 90.94 166 VAL A O 1
ATOM 1171 N N . TRP A 1 167 ? 38.876 -11.405 13.446 1.00 89.69 167 TRP A N 1
ATOM 1172 C CA . TRP A 1 167 ? 38.874 -12.501 14.414 1.00 89.69 167 TRP A CA 1
ATOM 1173 C C . TRP A 1 167 ? 40.266 -13.118 14.596 1.00 89.69 167 TRP A C 1
ATOM 1175 O O . TRP A 1 167 ? 40.692 -13.371 15.726 1.00 89.69 167 TRP A O 1
ATOM 1185 N N . TRP A 1 168 ? 41.014 -13.307 13.507 1.00 88.69 168 TRP A N 1
ATOM 1186 C CA . TRP A 1 168 ? 42.371 -13.849 13.553 1.00 88.69 168 TRP A CA 1
ATOM 1187 C C . TRP A 1 168 ? 43.350 -12.923 14.289 1.00 88.69 168 TRP A C 1
ATOM 1189 O O . TRP A 1 168 ? 44.140 -13.396 15.115 1.00 88.69 168 TRP A O 1
ATOM 1199 N N . MET A 1 169 ? 43.257 -11.605 14.079 1.00 85.62 169 MET A N 1
ATOM 1200 C CA . MET A 1 169 ? 44.054 -10.620 14.820 1.00 85.62 169 MET A CA 1
ATOM 1201 C C . MET A 1 169 ? 43.720 -10.619 16.317 1.00 85.62 169 MET A C 1
ATOM 1203 O O . MET A 1 169 ? 44.627 -10.637 17.153 1.00 85.62 169 MET A O 1
ATOM 1207 N N . LEU A 1 170 ? 42.436 -10.671 16.682 1.00 82.00 170 LEU A N 1
ATOM 1208 C CA . LEU A 1 170 ? 42.016 -10.753 18.084 1.00 82.00 170 LEU A CA 1
ATOM 1209 C C . LEU A 1 170 ? 42.463 -12.066 18.737 1.00 82.00 170 LEU A C 1
ATOM 1211 O O . LEU A 1 170 ? 42.942 -12.058 19.870 1.00 82.00 170 LEU A O 1
ATOM 1215 N N . ARG A 1 171 ? 42.385 -13.195 18.022 1.00 81.62 171 ARG A N 1
ATOM 1216 C CA . ARG A 1 171 ? 42.853 -14.497 18.517 1.00 81.62 171 ARG A CA 1
ATOM 1217 C C . ARG A 1 171 ? 44.361 -14.510 18.768 1.00 81.62 171 ARG A C 1
ATOM 1219 O O . ARG A 1 171 ? 44.799 -15.105 19.749 1.00 81.62 171 ARG A O 1
ATOM 1226 N N . ARG A 1 172 ? 45.152 -13.828 17.933 1.00 75.31 172 ARG A N 1
ATOM 1227 C CA . ARG A 1 172 ? 46.596 -13.658 18.167 1.00 75.31 172 ARG A CA 1
ATOM 1228 C C . ARG A 1 172 ? 46.885 -12.794 19.396 1.00 75.31 172 ARG A C 1
ATOM 1230 O O . ARG A 1 172 ? 47.785 -13.126 20.161 1.00 75.31 172 ARG A O 1
ATOM 1237 N N . ARG A 1 173 ? 46.094 -11.743 19.637 1.00 66.12 173 ARG A N 1
ATOM 1238 C CA . ARG A 1 173 ? 46.262 -10.854 20.803 1.00 66.12 173 ARG A CA 1
ATOM 1239 C C . ARG A 1 173 ? 45.828 -11.490 22.127 1.00 66.12 173 ARG A C 1
ATOM 1241 O O . ARG A 1 173 ? 46.374 -11.148 23.169 1.00 66.12 173 ARG A O 1
ATOM 1248 N N . LYS A 1 174 ? 44.916 -12.468 22.100 1.00 56.28 174 LYS A N 1
ATOM 1249 C CA . LYS A 1 174 ? 44.463 -13.203 23.298 1.00 56.28 174 LYS A CA 1
ATOM 1250 C C . LYS A 1 174 ? 45.490 -14.190 23.879 1.00 56.28 174 LYS A C 1
ATOM 1252 O O . LYS A 1 174 ? 45.183 -14.855 24.859 1.00 56.28 174 LYS A O 1
ATOM 1257 N N . LYS A 1 175 ? 46.716 -14.258 23.344 1.00 54.47 175 LYS A N 1
ATOM 1258 C CA . LYS A 1 175 ? 47.838 -14.957 23.998 1.00 54.47 175 LYS A CA 1
ATOM 1259 C C . LYS A 1 175 ? 48.606 -14.099 25.020 1.00 54.47 175 LYS A C 1
ATOM 1261 O O . LYS A 1 175 ? 49.638 -14.546 25.502 1.00 54.47 175 LYS A O 1
ATOM 1266 N N . ALA A 1 176 ? 48.115 -12.906 25.370 1.00 57.31 176 ALA A N 1
ATOM 1267 C CA . ALA A 1 176 ? 48.792 -12.005 26.307 1.00 57.31 176 ALA A CA 1
ATOM 1268 C C . ALA A 1 176 ? 47.884 -11.434 27.416 1.00 57.31 176 ALA A C 1
ATOM 1270 O O . ALA A 1 176 ? 47.994 -10.255 27.737 1.00 57.31 176 ALA A O 1
ATOM 1271 N N . LEU A 1 177 ? 47.003 -12.241 28.024 1.00 56.84 177 LEU A N 1
ATOM 1272 C CA . LEU A 1 177 ? 46.480 -11.906 29.357 1.00 56.84 177 LEU A CA 1
ATOM 1273 C C . LEU A 1 177 ? 46.745 -13.059 30.340 1.00 56.84 177 LEU A C 1
ATOM 1275 O O . LEU A 1 177 ? 46.178 -14.138 30.155 1.00 56.84 177 LEU A O 1
ATOM 1279 N N . PRO A 1 178 ? 47.597 -12.860 31.364 1.00 59.84 178 PRO A N 1
ATOM 1280 C CA . PRO A 1 178 ? 47.710 -13.796 32.474 1.00 59.84 178 PRO A CA 1
ATOM 1281 C C . PRO A 1 178 ? 46.412 -13.797 33.308 1.00 59.84 178 PRO A C 1
ATOM 1283 O O . PRO A 1 178 ? 45.765 -12.753 33.434 1.00 59.84 178 PRO A O 1
ATOM 1286 N N . PRO A 1 179 ? 46.007 -14.950 33.867 1.00 54.44 179 PRO A N 1
ATOM 1287 C CA . PRO A 1 179 ? 44.808 -15.057 34.694 1.00 54.44 179 PRO A CA 1
ATOM 1288 C C . PRO A 1 179 ? 44.966 -14.237 35.983 1.00 54.44 179 PRO A C 1
ATOM 1290 O O . PRO A 1 179 ? 45.918 -14.430 36.735 1.00 54.44 179 PRO A O 1
ATOM 1293 N N . GLN A 1 180 ? 44.028 -13.320 36.231 1.00 55.00 180 GLN A N 1
ATOM 1294 C CA . GLN A 1 180 ? 43.922 -12.596 37.500 1.00 55.00 180 GLN A CA 1
ATOM 1295 C C . GLN A 1 180 ? 43.330 -13.524 38.580 1.00 55.00 180 GLN A C 1
ATOM 1297 O O . GLN A 1 180 ? 42.392 -14.271 38.279 1.00 55.00 180 GLN A O 1
ATOM 1302 N N . PRO A 1 181 ? 43.836 -13.485 39.825 1.00 51.66 181 PRO A N 1
ATOM 1303 C CA . PRO A 1 181 ? 43.316 -14.283 40.927 1.00 51.66 181 PRO A CA 1
ATOM 1304 C C . PRO A 1 181 ? 41.970 -13.732 41.419 1.00 51.66 181 PRO A C 1
ATOM 1306 O O . PRO A 1 181 ? 41.789 -12.528 41.593 1.00 51.66 181 PRO A O 1
ATOM 1309 N N . VAL A 1 182 ? 41.020 -14.636 41.657 1.00 55.72 182 VAL A N 1
ATOM 1310 C CA . VAL A 1 182 ? 39.725 -14.343 42.284 1.00 55.72 182 VAL A CA 1
ATOM 1311 C C . VAL A 1 182 ? 39.928 -13.954 43.751 1.00 55.72 182 VAL A C 1
ATOM 1313 O O . VAL A 1 182 ? 40.319 -14.782 44.569 1.00 55.72 182 VAL A O 1
ATOM 1316 N N . VAL A 1 183 ? 39.644 -12.696 44.093 1.00 60.69 183 VAL A N 1
ATOM 1317 C CA . VAL A 1 183 ? 39.495 -12.256 45.487 1.00 60.69 183 VAL A CA 1
ATOM 1318 C C . VAL A 1 183 ? 38.042 -12.492 45.895 1.00 60.69 183 VAL A C 1
ATOM 1320 O O . VAL A 1 183 ? 37.124 -11.879 45.354 1.00 60.69 183 VAL A O 1
ATOM 1323 N N . SER A 1 184 ? 37.848 -13.431 46.822 1.00 48.19 184 SER A N 1
ATOM 1324 C CA . SER A 1 184 ? 36.562 -13.748 47.442 1.00 48.19 184 SER A CA 1
ATOM 1325 C C . SER A 1 184 ? 36.096 -12.595 48.335 1.00 48.19 184 SER A C 1
ATOM 1327 O O . SER A 1 184 ? 36.852 -12.112 49.175 1.00 48.19 184 SER A O 1
ATOM 1329 N N . LEU A 1 185 ? 34.839 -12.184 48.164 1.00 55.94 185 LEU A N 1
ATOM 1330 C CA . LEU A 1 185 ? 34.121 -11.266 49.049 1.00 55.94 185 LEU A CA 1
ATOM 1331 C C . LEU A 1 185 ? 33.849 -11.937 50.402 1.00 55.94 185 LEU A C 1
ATOM 1333 O O . LEU A 1 185 ? 33.428 -13.093 50.439 1.00 55.94 185 LEU A O 1
ATOM 1337 N N . GLN A 1 186 ? 34.012 -11.193 51.497 1.00 47.38 186 GLN A N 1
ATOM 1338 C CA . GLN A 1 186 ? 33.487 -11.566 52.810 1.00 47.38 186 GLN A CA 1
ATOM 1339 C C . GLN A 1 186 ? 32.837 -10.332 53.462 1.00 47.38 186 GLN A C 1
ATOM 1341 O O . GLN A 1 186 ? 33.479 -9.280 53.484 1.00 47.38 186 GLN A O 1
ATOM 1346 N N . PRO A 1 187 ? 31.588 -10.422 53.959 1.00 56.25 187 PRO A N 1
ATOM 1347 C CA . PRO A 1 187 ? 30.917 -9.320 54.638 1.00 56.25 187 PRO A CA 1
ATOM 1348 C C . PRO A 1 187 ? 31.090 -9.398 56.166 1.00 56.25 187 PRO A C 1
ATOM 1350 O O . PRO A 1 187 ? 30.917 -10.464 56.769 1.00 56.25 187 PRO A O 1
ATOM 1353 N N . GLN A 1 188 ? 31.383 -8.251 56.779 1.00 45.84 188 GLN A N 1
ATOM 1354 C 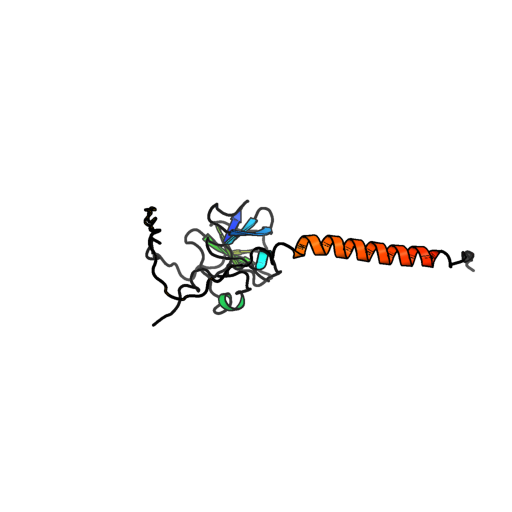CA . GLN A 1 188 ? 31.023 -7.880 58.153 1.00 45.84 188 GLN A CA 1
ATOM 1355 C C . GLN A 1 188 ? 30.595 -6.415 58.124 1.00 45.84 188 GLN A C 1
ATOM 1357 O O . GLN A 1 188 ? 31.351 -5.615 57.525 1.00 45.84 188 GLN A O 1
#

Radius of gyration: 28.25 Å; Cα contacts (8 Å, |Δi|>4): 219; chains: 1; bounding box: 68×36×106 Å

Foldseek 3Di:
DDDDPFVVQKEAFAKDFQDEDPQWDFQDDDDDNITGTGGHQWDWLVSPDPDQGTMTHNDNDDPVVVHVVPPDGDDDQQWWWKAFQPGRYIHTYGPPPPDPPRMDTDDDPDDDDDDDPPPPPPPPDDDDDDDDDDDDDDDDPDDPPPPPVPDPVVVVVVVVVVVVVVVVVVVVVVVPDDDDDDDDDDDD

Sequence (188 aa):
MTTNTTQEIQGFASRRNNSCLADEVSCVHTWGTWYACCPSGSSCPGAKVSVPNNVCCASWTDCTAQIENPPYFCCEGDAQGFGFRKETWVGCAPAGFQGDASYSALTTIATITSFGTNTVTTTAAATTTANASGTTIFPKATANTGAVAGGVVGGVVGVSALAAVVWWMLRRRKKALPPQPVVSLQPQ

Solvent-accessible surface area (backbone atoms only — not comparable to full-atom values): 12242 Å² total; per-residue (Å²): 141,91,80,81,85,64,66,84,51,46,42,65,22,36,44,29,74,74,46,53,58,94,66,35,41,71,40,42,80,71,56,98,56,29,22,33,22,24,58,65,86,37,28,40,25,48,56,80,43,96,55,94,54,56,37,17,13,71,40,73,56,85,49,60,79,67,49,59,59,64,85,67,84,87,54,59,94,72,37,36,42,33,33,37,78,89,52,96,38,61,35,25,30,54,66,87,66,63,79,56,94,58,41,41,79,52,83,83,88,77,84,86,92,76,77,82,82,78,75,81,79,80,79,82,78,80,90,77,90,81,91,84,90,83,92,80,95,76,87,82,82,74,80,69,77,74,71,78,74,52,59,73,65,50,48,57,56,51,52,51,52,52,52,51,50,54,51,51,54,52,59,63,58,66,78,73,71,82,88,78,82,86,80,81,89,81,92,132

pLDDT: mean 71.04, std 19.17, range [32.28, 92.25]